Protein AF-A0A0D4CN53-F1 (afdb_monomer_lite)

Radius of gyration: 65.13 Å; chains: 1; bounding box: 121×40×233 Å

Organism: NCBI:txid1130798

Sequence (323 aa):
MKKTIKYLQDGEYHYATVKDVGDLEQLKTKHKEDLVTALNELFTTGGEAKPAGYDDLVKKVNDTQTNLNGINGEVSSVKDKVNGITSNGGGTNLIVQSDLKGGYLDRGNGSANNNGSYDFHLDSYIPTNGSTVFTFSSPDYVFKGSGNHTLAMYDSDKNFLGYQLITSPTQTLSKSNVVYIRFSINFVDEGGTTNKLSDWLSTHRYMLEKGIIAHDWSPSPQDVATDISNVNTKIDQTANGINNTITDINGKVVANDEAIAQAKKDLQDALTQFQTFNDEIEQAKKDAETKLADAKQALKDEFNNNLADAQRLTRSNWKIRLQ

Structure (mmCIF, N/CA/C/O backbone):
data_AF-A0A0D4CN53-F1
#
_entry.id   AF-A0A0D4CN53-F1
#
loop_
_atom_site.group_PDB
_atom_site.id
_atom_site.type_symbol
_atom_site.label_atom_id
_atom_site.label_alt_id
_atom_site.label_comp_id
_atom_site.label_asym_id
_atom_site.label_entity_id
_atom_site.label_seq_id
_atom_site.pdbx_PDB_ins_code
_atom_site.Cartn_x
_atom_site.Cartn_y
_atom_site.Cartn_z
_atom_site.occupancy
_atom_site.B_iso_or_equiv
_atom_site.auth_seq_id
_atom_site.auth_comp_id
_atom_site.auth_asym_id
_atom_site.auth_atom_id
_atom_site.pdbx_PDB_model_num
ATOM 1 N N . MET A 1 1 ? -2.557 21.096 -113.590 1.00 59.41 1 MET A N 1
ATOM 2 C CA . MET A 1 1 ? -3.977 20.709 -113.773 1.00 59.41 1 MET A CA 1
ATOM 3 C C . MET A 1 1 ? -4.505 20.168 -112.455 1.00 59.41 1 MET A C 1
ATOM 5 O O . MET A 1 1 ? -3.822 19.337 -111.869 1.00 59.41 1 MET A O 1
ATOM 9 N N . LYS A 1 2 ? -5.665 20.627 -111.963 1.00 58.84 2 LYS A N 1
ATOM 10 C CA . LYS A 1 2 ? -6.298 20.005 -110.785 1.00 58.84 2 LYS A CA 1
ATOM 11 C C . LYS A 1 2 ? -6.760 18.600 -111.175 1.00 58.84 2 LYS A C 1
ATOM 13 O O . LYS A 1 2 ? -7.541 18.467 -112.115 1.00 58.84 2 LYS A O 1
ATOM 18 N N . LYS A 1 3 ? -6.258 17.570 -110.487 1.00 69.56 3 LYS A N 1
ATOM 19 C CA . LYS A 1 3 ? -6.724 16.195 -110.689 1.00 69.56 3 LYS A CA 1
ATOM 20 C C . LYS A 1 3 ? -8.192 16.131 -110.269 1.00 69.56 3 LYS A C 1
ATOM 22 O O . LYS A 1 3 ? -8.557 16.584 -109.184 1.00 69.56 3 LYS A O 1
ATOM 27 N N . THR A 1 4 ? -9.033 15.633 -111.161 1.00 75.94 4 THR A N 1
ATOM 28 C CA . THR A 1 4 ? -10.454 15.410 -110.902 1.00 75.94 4 THR A CA 1
ATOM 29 C C . THR A 1 4 ? -10.744 13.935 -111.092 1.00 75.94 4 THR A C 1
ATOM 31 O O . THR A 1 4 ? -10.157 13.297 -111.967 1.00 75.94 4 THR A O 1
ATOM 34 N N . ILE A 1 5 ? -11.613 13.383 -110.253 1.00 77.69 5 ILE A N 1
ATOM 35 C CA . ILE A 1 5 ? -12.095 12.013 -110.422 1.00 77.69 5 ILE A CA 1
ATOM 36 C C . ILE A 1 5 ? -13.468 12.110 -111.064 1.00 77.69 5 ILE A C 1
ATOM 38 O O . ILE A 1 5 ? -14.352 12.802 -110.554 1.00 77.69 5 ILE A O 1
ATOM 42 N N . LYS A 1 6 ? -13.614 11.437 -112.204 1.00 83.69 6 LYS A N 1
ATOM 43 C CA . LYS A 1 6 ? -14.892 11.271 -112.883 1.00 83.69 6 LYS A CA 1
ATOM 44 C C . LYS A 1 6 ? -15.658 10.158 -112.182 1.00 83.69 6 LYS A C 1
ATOM 46 O O . LYS A 1 6 ? -15.152 9.043 -112.095 1.00 83.69 6 LYS A O 1
ATOM 51 N N . TYR A 1 7 ? -16.863 10.443 -111.720 1.00 81.19 7 TYR A N 1
ATOM 52 C CA . TYR A 1 7 ? -17.741 9.444 -111.125 1.00 81.19 7 TYR A CA 1
ATOM 53 C C . TYR A 1 7 ? -19.160 9.626 -111.659 1.00 81.19 7 TYR A C 1
ATOM 55 O O . TYR A 1 7 ? -19.531 10.710 -112.103 1.00 81.19 7 TYR A O 1
ATOM 63 N N . LEU A 1 8 ? -19.919 8.536 -111.711 1.00 73.31 8 LEU A N 1
ATOM 64 C CA . LEU A 1 8 ? -21.283 8.532 -112.225 1.00 73.31 8 LEU A CA 1
ATOM 65 C C . LEU A 1 8 ? -22.237 8.680 -111.042 1.00 73.31 8 LEU A C 1
ATOM 67 O O . LEU A 1 8 ? -22.176 7.881 -110.108 1.00 73.31 8 LEU A O 1
ATOM 71 N N . GLN A 1 9 ? -23.099 9.686 -111.087 1.00 80.88 9 GLN A N 1
ATOM 72 C CA . GLN A 1 9 ? -24.150 9.895 -110.102 1.00 80.88 9 GLN A CA 1
ATOM 73 C C . GLN A 1 9 ? -25.434 10.231 -110.858 1.00 80.88 9 GLN A C 1
ATOM 75 O O . GLN A 1 9 ? -25.420 11.050 -111.767 1.00 80.88 9 GLN A O 1
ATOM 80 N N . ASP A 1 10 ? -26.519 9.528 -110.539 1.00 80.75 10 ASP A N 1
ATOM 81 C CA . ASP A 1 10 ? -27.839 9.722 -111.159 1.00 80.75 10 ASP A CA 1
ATOM 82 C C . ASP A 1 10 ? -27.838 9.657 -112.697 1.00 80.75 10 ASP A C 1
ATOM 84 O O . ASP A 1 10 ? -28.580 10.349 -113.386 1.00 80.75 10 ASP A O 1
ATOM 88 N N . GLY A 1 11 ? -26.994 8.780 -113.248 1.00 84.94 11 GLY A N 1
ATOM 89 C CA . GLY A 1 11 ? -26.882 8.561 -114.692 1.00 84.94 11 GLY A CA 1
ATOM 90 C C . GLY A 1 11 ? -26.063 9.620 -115.435 1.00 84.94 11 GLY A C 1
ATOM 91 O O . GLY A 1 11 ? -25.786 9.428 -116.619 1.00 84.94 11 GLY A O 1
ATOM 92 N N . GLU A 1 12 ? -25.598 10.669 -114.754 1.00 81.94 12 GLU A N 1
ATOM 93 C CA . GLU A 1 12 ? -24.719 11.690 -115.317 1.00 81.94 12 GLU A CA 1
ATOM 94 C C . GLU A 1 12 ? -23.322 11.647 -114.691 1.00 81.94 12 GLU A C 1
ATOM 96 O O . GLU A 1 12 ? -23.105 11.267 -113.537 1.00 81.94 12 GLU A O 1
ATOM 101 N N . TYR A 1 13 ? -22.312 11.979 -115.494 1.00 86.56 13 TYR A N 1
ATOM 102 C CA . TYR A 1 13 ? -20.935 11.977 -115.022 1.00 86.56 13 TYR A CA 1
ATOM 103 C C . TYR A 1 13 ? -20.569 13.318 -114.396 1.00 86.56 13 TYR A C 1
ATOM 105 O O . TYR A 1 13 ? -20.555 14.347 -115.070 1.00 86.56 13 TYR A O 1
ATOM 113 N N . HIS A 1 14 ? -20.148 13.267 -113.138 1.00 81.75 14 HIS A N 1
ATOM 114 C CA . HIS A 1 14 ? -19.644 14.405 -112.388 1.00 81.75 14 HIS A CA 1
ATOM 115 C C . HIS A 1 14 ? -18.135 14.300 -112.182 1.00 81.75 14 HIS A C 1
ATOM 117 O O . HIS A 1 14 ? -17.535 13.224 -112.234 1.00 81.75 14 HIS A O 1
ATOM 123 N N . TYR A 1 15 ? -17.511 15.451 -111.949 1.00 81.38 15 TYR A N 1
ATOM 124 C CA . TYR A 1 15 ? -16.076 15.565 -111.736 1.00 81.38 15 TYR A CA 1
ATOM 125 C C . TYR A 1 15 ? -15.829 16.281 -110.411 1.00 81.38 15 TYR A C 1
ATOM 127 O O . TYR A 1 15 ? -15.990 17.498 -110.314 1.00 81.38 15 TYR A O 1
ATOM 135 N N . ALA A 1 16 ? -15.425 15.535 -109.384 1.00 75.00 16 ALA A N 1
ATOM 136 C CA . ALA A 1 16 ? -14.998 16.127 -108.120 1.00 75.00 16 ALA A CA 1
ATOM 137 C C . ALA A 1 16 ? -13.536 16.567 -108.228 1.00 75.00 16 ALA A C 1
ATOM 139 O O . ALA A 1 16 ? -12.696 15.839 -108.764 1.00 75.00 16 ALA A O 1
ATOM 140 N N . THR A 1 17 ? -13.211 17.752 -107.706 1.00 66.56 17 THR A N 1
ATOM 141 C CA . THR A 1 17 ? -11.812 18.168 -107.553 1.00 66.56 17 THR A CA 1
ATOM 142 C C . THR A 1 17 ? -11.205 17.452 -106.358 1.00 66.56 17 THR A C 1
ATOM 144 O O . THR A 1 17 ? -11.699 17.570 -105.240 1.00 66.56 17 THR A O 1
ATOM 147 N N . VAL A 1 18 ? -10.125 16.708 -106.596 1.00 67.44 18 VAL A N 1
ATOM 148 C CA . VAL A 1 18 ? -9.376 16.057 -105.523 1.00 67.44 18 VAL A CA 1
ATOM 149 C C . VAL A 1 18 ? -8.657 17.155 -104.746 1.00 67.44 18 VAL A C 1
ATOM 151 O O . VAL A 1 18 ? -7.812 17.863 -105.304 1.00 67.44 18 VAL A O 1
ATOM 154 N N . LYS A 1 19 ? -9.018 17.339 -103.473 1.00 63.69 19 LYS A N 1
ATOM 155 C CA . LYS A 1 19 ? -8.161 18.067 -102.538 1.00 63.69 19 LYS A CA 1
ATOM 156 C C . LYS A 1 19 ? -7.072 17.104 -102.105 1.00 63.69 19 LYS A C 1
ATOM 158 O O . LYS A 1 19 ? -7.359 16.082 -101.494 1.00 63.69 19 LYS A O 1
ATOM 163 N N . ASP A 1 20 ? -5.849 17.432 -102.487 1.00 68.25 20 ASP A N 1
ATOM 164 C CA . ASP A 1 20 ? -4.665 16.770 -101.971 1.00 68.25 20 ASP A CA 1
ATOM 165 C C . ASP A 1 20 ? -4.617 16.984 -100.451 1.00 68.25 20 ASP A C 1
ATOM 167 O O . ASP A 1 20 ? -4.708 18.125 -99.987 1.00 68.25 20 ASP A O 1
ATOM 171 N N . VAL A 1 21 ? -4.562 15.894 -99.687 1.00 62.31 21 VAL A N 1
ATOM 172 C CA . VAL A 1 21 ? -4.462 15.925 -98.217 1.00 62.31 21 VAL A CA 1
ATOM 173 C C . VAL A 1 21 ? -3.007 15.922 -97.747 1.00 62.31 21 VAL A C 1
ATOM 175 O O . VAL A 1 21 ? -2.744 15.830 -96.551 1.00 62.31 21 VAL A O 1
ATOM 178 N N . GLY A 1 22 ? -2.071 16.077 -98.685 1.00 70.81 22 GLY A N 1
ATOM 179 C CA . GLY A 1 22 ? -0.652 15.924 -98.441 1.00 70.81 22 GLY A CA 1
ATOM 180 C C . GLY A 1 22 ? -0.230 14.463 -98.526 1.00 70.81 22 GLY A C 1
ATOM 181 O O . GLY A 1 22 ? -1.028 13.555 -98.763 1.00 70.81 22 GLY A O 1
ATOM 182 N N . ASP A 1 23 ? 1.065 14.254 -98.348 1.00 77.56 23 ASP A N 1
ATOM 183 C CA . ASP A 1 23 ? 1.674 12.937 -98.407 1.00 77.56 23 ASP A CA 1
ATOM 184 C C . ASP A 1 23 ? 1.423 12.172 -97.099 1.00 77.56 23 ASP A C 1
ATOM 186 O O . ASP A 1 23 ? 1.742 12.653 -96.008 1.00 77.56 23 ASP A O 1
ATOM 190 N N . LEU A 1 24 ? 0.859 10.969 -97.211 1.00 78.19 24 LEU A N 1
ATOM 191 C CA . LEU A 1 24 ? 0.558 10.091 -96.080 1.00 78.19 24 LEU A CA 1
ATOM 192 C C . LEU A 1 24 ? 1.835 9.703 -95.314 1.00 78.19 24 LEU A C 1
ATOM 194 O O . LEU A 1 24 ? 1.827 9.520 -94.091 1.00 78.19 24 LEU A O 1
ATOM 198 N N . GLU A 1 25 ? 2.969 9.694 -96.015 1.00 76.44 25 GLU A N 1
ATOM 199 C CA . GLU A 1 25 ? 4.289 9.473 -95.434 1.00 76.44 25 GLU A CA 1
ATOM 200 C C . GLU A 1 25 ? 4.684 10.558 -94.425 1.00 76.44 25 GLU A C 1
ATOM 202 O O . GLU A 1 25 ? 5.426 10.286 -93.480 1.00 76.44 25 GLU A O 1
ATOM 207 N N . GLN A 1 26 ? 4.116 11.762 -94.524 1.00 75.56 26 GLN A N 1
ATOM 208 C CA . GLN A 1 26 ? 4.422 12.868 -93.611 1.00 75.56 26 GLN A CA 1
ATOM 209 C C . GLN A 1 26 ? 3.641 12.812 -92.290 1.00 75.56 26 GLN A C 1
ATOM 211 O O . GLN A 1 26 ? 3.990 13.518 -91.340 1.00 75.56 26 GLN A O 1
ATOM 216 N N . LEU A 1 27 ? 2.598 11.980 -92.188 1.00 75.44 27 LEU A N 1
ATOM 217 C CA . LEU A 1 27 ? 1.857 11.805 -90.937 1.00 75.44 27 LEU A CA 1
ATOM 218 C C . LEU A 1 27 ? 2.674 10.994 -89.917 1.00 75.44 27 LEU A C 1
ATOM 220 O O . LEU A 1 27 ? 3.358 10.043 -90.265 1.00 75.44 27 LEU A O 1
ATOM 224 N N . LYS A 1 28 ? 2.597 11.310 -88.624 1.00 75.25 28 LYS A N 1
ATOM 225 C CA . LYS A 1 28 ? 3.384 10.619 -87.579 1.00 75.25 28 LYS A CA 1
ATOM 226 C C . LYS A 1 28 ? 2.738 9.297 -87.125 1.00 75.25 28 LYS A C 1
ATOM 228 O O . LYS A 1 28 ? 2.439 9.137 -85.952 1.00 75.25 28 LYS A O 1
ATOM 233 N N . THR A 1 29 ? 2.496 8.373 -88.048 1.00 77.69 29 THR A N 1
ATOM 234 C CA . THR A 1 29 ? 1.771 7.093 -87.873 1.00 77.69 29 THR A CA 1
ATOM 235 C C . THR A 1 29 ? 2.558 5.948 -88.514 1.00 77.69 29 THR A C 1
ATOM 237 O O . THR A 1 29 ? 3.276 6.185 -89.488 1.00 77.69 29 THR A O 1
ATOM 240 N N . LYS A 1 30 ? 2.410 4.727 -87.981 1.00 77.69 30 LYS A N 1
ATOM 241 C CA . LYS A 1 30 ? 2.958 3.483 -88.556 1.00 77.69 30 LYS A CA 1
ATOM 242 C C . LYS A 1 30 ? 2.250 3.076 -89.832 1.00 77.69 30 LYS A C 1
ATOM 244 O O . LYS A 1 30 ? 2.841 2.419 -90.683 1.00 77.69 30 LYS A O 1
ATOM 249 N N . HIS A 1 31 ? 0.977 3.434 -89.924 1.00 81.25 31 HIS A N 1
ATOM 250 C CA . HIS A 1 31 ? 0.093 3.025 -90.993 1.00 81.25 31 HIS A CA 1
ATOM 251 C C . HIS A 1 31 ? 0.144 4.059 -92.112 1.00 81.25 31 HIS A C 1
ATOM 253 O O . HIS A 1 31 ? -0.325 5.188 -91.976 1.00 81.25 31 HIS A O 1
ATOM 259 N N . LYS A 1 32 ? 0.770 3.663 -93.217 1.00 83.38 32 LYS A N 1
ATOM 260 C CA . LYS A 1 32 ? 1.000 4.487 -94.415 1.00 83.38 32 LYS A CA 1
ATOM 261 C C . LYS A 1 32 ? 0.197 4.012 -95.615 1.00 83.38 32 LYS A C 1
ATOM 263 O O . LYS A 1 32 ? 0.265 4.589 -96.691 1.00 83.38 32 LYS A O 1
ATOM 268 N N . GLU A 1 33 ? -0.550 2.937 -95.435 1.00 82.88 33 GLU A N 1
ATOM 269 C CA . GLU A 1 33 ? -1.320 2.274 -96.472 1.00 82.88 33 GLU A CA 1
ATOM 270 C C . GLU A 1 33 ? -2.692 2.921 -96.707 1.00 82.88 33 GLU A C 1
ATOM 272 O O . GLU A 1 33 ? -3.176 2.903 -97.838 1.00 82.88 33 GLU A O 1
ATOM 277 N N . ASP A 1 34 ? -3.313 3.505 -95.672 1.00 85.81 34 ASP A N 1
ATOM 278 C CA . ASP A 1 34 ? -4.621 4.164 -95.762 1.00 85.81 34 ASP A CA 1
ATOM 279 C C . ASP A 1 34 ? -4.805 5.285 -94.719 1.00 85.81 34 ASP A C 1
ATOM 281 O O . ASP A 1 34 ? -4.388 5.174 -93.564 1.00 85.81 34 ASP A O 1
ATOM 285 N N . LEU A 1 35 ? -5.487 6.359 -95.132 1.00 82.44 35 LEU A N 1
ATOM 286 C CA . LEU A 1 35 ? -5.748 7.563 -94.334 1.00 82.44 35 LEU A CA 1
ATOM 287 C C . LEU A 1 35 ? -6.601 7.303 -93.092 1.00 82.44 35 LEU A C 1
ATOM 289 O O . LEU A 1 35 ? -6.383 7.941 -92.063 1.00 82.44 35 LEU A O 1
ATOM 293 N N . VAL A 1 36 ? -7.588 6.410 -93.175 1.00 84.69 36 VAL A N 1
ATOM 294 C CA . VAL A 1 36 ? -8.499 6.137 -92.059 1.00 84.69 36 VAL A CA 1
ATOM 295 C C . VAL A 1 36 ? -7.757 5.369 -90.972 1.00 84.69 36 VAL A C 1
ATOM 297 O O . VAL A 1 36 ? -7.861 5.722 -89.798 1.00 84.69 36 VAL A O 1
ATOM 300 N N . THR A 1 37 ? -6.950 4.378 -91.352 1.00 82.38 37 THR A N 1
ATOM 301 C CA . THR A 1 37 ? -6.099 3.632 -90.411 1.00 82.38 37 THR A CA 1
ATOM 302 C C . THR A 1 37 ? -5.050 4.542 -89.765 1.00 82.38 37 THR A C 1
ATOM 304 O O . THR A 1 37 ? -4.918 4.548 -88.541 1.00 82.38 37 THR A O 1
ATOM 307 N N . ALA A 1 38 ? -4.386 5.380 -90.567 1.00 81.44 38 ALA A N 1
ATOM 308 C CA . ALA A 1 38 ? -3.445 6.406 -90.117 1.00 81.44 38 ALA A CA 1
ATOM 309 C C . ALA A 1 38 ? -4.050 7.365 -89.075 1.00 81.44 38 ALA A C 1
ATOM 311 O O . ALA A 1 38 ? -3.478 7.609 -88.010 1.00 81.44 38 ALA A O 1
ATOM 312 N N . LEU A 1 39 ? -5.232 7.913 -89.375 1.00 79.50 39 LEU A N 1
ATOM 313 C CA . LEU A 1 39 ? -5.947 8.822 -88.481 1.00 79.50 39 LEU A CA 1
ATOM 314 C C . LEU A 1 39 ? -6.398 8.115 -87.205 1.00 79.50 39 LEU A C 1
ATOM 316 O O . LEU A 1 39 ? -6.234 8.669 -86.121 1.00 79.50 39 LEU A O 1
ATOM 320 N N . ASN A 1 40 ? -6.927 6.895 -87.305 1.00 81.94 40 ASN A N 1
ATOM 321 C CA . ASN A 1 40 ? -7.378 6.141 -86.138 1.00 81.94 40 ASN A CA 1
ATOM 322 C C . ASN A 1 40 ? -6.228 5.825 -85.177 1.00 81.94 40 ASN A C 1
ATOM 324 O O . ASN A 1 40 ? -6.416 5.955 -83.967 1.00 81.94 40 ASN A O 1
ATOM 328 N N . GLU A 1 41 ? -5.038 5.478 -85.681 1.00 80.00 41 GLU A N 1
ATOM 329 C CA . GLU A 1 41 ? -3.843 5.323 -84.843 1.00 80.00 41 GLU A CA 1
ATOM 330 C C . GLU A 1 41 ? -3.492 6.646 -84.151 1.00 80.00 41 GLU A C 1
ATOM 332 O O . GLU A 1 41 ? -3.353 6.690 -82.931 1.00 80.00 41 GLU A O 1
ATOM 337 N N . LEU A 1 42 ? -3.436 7.754 -84.894 1.00 79.75 42 LEU A N 1
ATOM 338 C CA . LEU A 1 42 ? -3.149 9.072 -84.319 1.00 79.75 42 LEU A CA 1
ATOM 339 C C . LEU A 1 42 ? -4.157 9.476 -83.231 1.00 79.75 42 LEU A C 1
ATOM 341 O O . LEU A 1 42 ? -3.753 10.024 -82.208 1.00 79.75 42 LEU A O 1
ATOM 345 N N . PHE A 1 43 ? -5.447 9.180 -83.412 1.00 75.81 43 PHE A N 1
ATOM 346 C CA . PHE A 1 43 ? -6.486 9.471 -82.420 1.00 75.81 43 PHE A CA 1
ATOM 347 C C . PHE A 1 43 ? -6.428 8.563 -81.185 1.00 75.81 43 PHE A C 1
ATOM 349 O O . PHE A 1 43 ? -6.781 9.011 -80.096 1.00 75.81 43 PHE A O 1
ATOM 356 N N . THR A 1 44 ? -6.003 7.305 -81.331 1.00 71.06 44 THR A N 1
ATOM 357 C CA . THR A 1 44 ? -5.993 6.330 -80.225 1.00 71.06 44 THR A CA 1
ATOM 358 C C . THR A 1 44 ? -4.680 6.293 -79.452 1.00 71.06 44 THR A C 1
ATOM 360 O O . THR A 1 44 ? -4.701 6.071 -78.243 1.00 71.06 44 THR A O 1
ATOM 363 N N . THR A 1 45 ? -3.544 6.523 -80.111 1.00 67.88 45 THR A N 1
ATOM 364 C CA . THR A 1 45 ? -2.206 6.387 -79.509 1.00 67.88 45 THR A CA 1
ATOM 365 C C . THR A 1 45 ? -1.366 7.662 -79.577 1.00 67.88 45 THR A C 1
ATOM 367 O O . THR A 1 45 ? -0.327 7.733 -78.924 1.00 67.88 45 THR A O 1
ATOM 370 N N . GLY A 1 46 ? -1.798 8.684 -80.327 1.00 65.44 46 GLY A N 1
ATOM 371 C CA . GLY A 1 46 ? -1.029 9.914 -80.541 1.00 65.44 46 GLY A CA 1
ATOM 372 C C . GLY A 1 46 ? 0.069 9.802 -81.608 1.00 65.44 46 GLY A C 1
ATOM 373 O O . GLY A 1 46 ? 0.814 10.765 -81.798 1.00 65.44 46 GLY A O 1
ATOM 374 N N . GLY A 1 47 ? 0.160 8.670 -82.320 1.00 65.94 47 GLY A N 1
ATOM 375 C CA . GLY A 1 47 ? 1.168 8.417 -83.356 1.00 65.94 47 GLY A CA 1
ATOM 376 C C . GLY A 1 47 ? 2.467 7.767 -82.858 1.00 65.94 47 GLY A C 1
ATOM 377 O O . GLY A 1 47 ? 2.622 7.473 -81.677 1.00 65.94 47 GLY A O 1
ATOM 378 N N . GLU A 1 48 ? 3.434 7.549 -83.760 1.00 62.97 48 GLU A N 1
ATOM 379 C CA . GLU A 1 48 ? 4.740 6.933 -83.435 1.00 62.97 48 GLU A CA 1
ATOM 380 C C . GLU A 1 48 ? 5.659 7.831 -82.608 1.00 62.97 48 GLU A C 1
ATOM 382 O O . GLU A 1 48 ? 6.469 7.360 -81.805 1.00 62.97 48 GLU A O 1
ATOM 387 N N . ALA A 1 49 ? 5.580 9.137 -82.843 1.00 62.78 49 ALA A N 1
ATOM 388 C CA . ALA A 1 49 ? 6.506 10.089 -82.263 1.00 62.78 49 ALA A CA 1
ATOM 389 C C . ALA A 1 49 ? 5.925 10.639 -80.962 1.00 62.78 49 ALA A C 1
ATOM 391 O O . ALA A 1 49 ? 5.122 11.575 -80.972 1.00 62.78 49 ALA A O 1
ATOM 392 N N . LYS A 1 50 ? 6.388 10.079 -79.842 1.00 66.31 50 LYS A N 1
ATOM 393 C CA . LYS A 1 50 ? 6.207 10.657 -78.507 1.00 66.31 50 LYS A CA 1
ATOM 394 C C . LYS A 1 50 ? 6.491 12.171 -78.558 1.00 66.31 50 LYS A C 1
ATOM 396 O O . LYS A 1 50 ? 7.515 12.566 -79.129 1.00 66.31 50 LYS A O 1
ATOM 401 N N . PRO A 1 51 ? 5.627 13.033 -77.989 1.00 69.56 51 PRO A N 1
ATOM 402 C CA . PRO A 1 51 ? 5.907 14.461 -77.897 1.00 69.56 51 PRO A CA 1
ATOM 403 C C . PRO A 1 51 ? 7.280 14.704 -77.261 1.00 69.56 51 PRO A C 1
ATOM 405 O O . PRO A 1 51 ? 7.682 13.975 -76.351 1.00 69.56 51 PRO A O 1
ATOM 408 N N . ALA A 1 52 ? 8.004 15.725 -77.726 1.00 73.00 52 ALA A N 1
ATOM 409 C CA . ALA A 1 52 ? 9.295 16.086 -77.144 1.00 73.00 52 ALA A CA 1
ATOM 410 C C . ALA A 1 52 ? 9.148 16.284 -75.620 1.00 73.00 52 ALA A C 1
ATOM 412 O O . ALA A 1 52 ? 8.278 17.029 -75.174 1.00 73.00 52 ALA A O 1
ATOM 413 N N . GLY A 1 53 ? 9.968 15.584 -74.830 1.00 77.81 53 GLY A N 1
ATOM 414 C CA . GLY A 1 53 ? 9.910 15.608 -73.362 1.00 77.81 53 GLY A CA 1
ATOM 415 C C . GLY A 1 53 ? 8.958 14.593 -72.709 1.00 77.81 53 GLY A C 1
ATOM 416 O O . GLY A 1 53 ? 8.904 14.541 -71.483 1.00 77.81 53 GLY A O 1
ATOM 417 N N . TYR A 1 54 ? 8.239 13.758 -73.473 1.00 82.50 54 TYR A N 1
ATOM 418 C CA . TYR A 1 54 ? 7.410 12.681 -72.907 1.00 82.50 54 TYR A CA 1
ATOM 419 C C . TYR A 1 54 ? 8.245 11.681 -72.098 1.00 82.50 54 TYR A C 1
ATOM 421 O O . TYR A 1 54 ? 7.897 11.370 -70.963 1.00 82.50 54 TYR A O 1
ATOM 429 N N . ASP A 1 55 ? 9.372 11.214 -72.644 1.00 82.69 55 ASP A N 1
ATOM 430 C CA . ASP A 1 55 ? 10.242 10.264 -71.939 1.00 82.69 55 ASP A CA 1
ATOM 431 C C . ASP A 1 55 ? 10.879 10.892 -70.690 1.00 82.69 55 ASP A C 1
ATOM 433 O O . ASP A 1 55 ? 10.986 10.231 -69.657 1.00 82.69 55 ASP A O 1
ATOM 437 N N . ASP A 1 56 ? 11.199 12.190 -70.735 1.00 91.88 56 ASP A N 1
ATOM 438 C CA . ASP A 1 56 ? 11.659 12.944 -69.563 1.00 91.88 56 ASP A CA 1
ATOM 439 C C . ASP A 1 56 ? 10.572 13.046 -68.488 1.00 91.88 56 ASP A C 1
ATOM 441 O O . ASP A 1 56 ? 10.865 12.941 -67.296 1.00 91.88 56 ASP A O 1
ATOM 445 N N . LEU A 1 57 ? 9.312 13.243 -68.889 1.00 91.44 57 LEU A N 1
ATOM 446 C CA . LEU A 1 57 ? 8.179 13.278 -67.969 1.00 91.44 57 LEU A CA 1
ATOM 447 C C . LEU A 1 57 ? 7.947 11.905 -67.333 1.00 91.44 57 LEU A C 1
ATOM 449 O O . LEU A 1 57 ? 7.815 11.820 -66.116 1.00 91.44 57 LEU A O 1
ATOM 453 N N . VAL A 1 58 ? 7.953 10.835 -68.132 1.00 91.50 58 VAL A N 1
ATOM 454 C CA . VAL A 1 58 ? 7.824 9.455 -67.642 1.00 91.50 58 VAL A CA 1
ATOM 455 C C . VAL A 1 58 ? 8.954 9.125 -66.671 1.00 91.50 58 VAL A C 1
ATOM 457 O O . VAL A 1 58 ? 8.699 8.582 -65.597 1.00 91.50 58 VAL A O 1
ATOM 460 N N . LYS A 1 59 ? 10.192 9.514 -66.994 1.00 95.00 59 LYS A N 1
ATOM 461 C CA . LYS A 1 59 ? 11.335 9.349 -66.095 1.00 95.00 59 LYS A CA 1
ATOM 462 C C . LYS A 1 59 ? 11.123 10.094 -64.775 1.00 95.00 59 LYS A C 1
ATOM 464 O O . LYS A 1 59 ? 11.223 9.477 -63.722 1.00 95.00 59 LYS A O 1
ATOM 469 N N . LYS A 1 60 ? 10.735 11.375 -64.815 1.00 96.69 60 LYS A N 1
ATOM 470 C CA . LYS A 1 60 ? 10.437 12.168 -63.606 1.00 96.69 60 LYS A CA 1
ATOM 471 C C . LYS A 1 60 ? 9.321 11.557 -62.756 1.00 96.69 60 LYS A C 1
ATOM 473 O O . LYS A 1 60 ? 9.423 11.574 -61.531 1.00 96.69 60 LYS A O 1
ATOM 478 N N . VAL A 1 61 ? 8.265 11.024 -63.375 1.00 96.50 61 VAL A N 1
ATOM 479 C CA . VAL A 1 61 ? 7.167 10.341 -62.668 1.00 96.50 61 VAL A CA 1
ATOM 480 C C . VAL A 1 61 ? 7.672 9.069 -61.986 1.00 96.50 61 VAL A C 1
ATOM 482 O O . VAL A 1 61 ? 7.393 8.867 -60.807 1.00 96.50 61 VAL A O 1
ATOM 485 N N . ASN A 1 62 ? 8.468 8.253 -62.679 1.00 96.44 62 ASN A N 1
ATOM 486 C CA . ASN A 1 62 ? 9.045 7.032 -62.109 1.00 96.44 62 ASN A CA 1
ATOM 487 C C . ASN A 1 62 ? 10.028 7.329 -60.965 1.00 96.44 62 ASN A C 1
ATOM 489 O O . ASN A 1 62 ? 9.982 6.669 -59.923 1.00 96.44 62 ASN A O 1
ATOM 493 N N . ASP A 1 63 ? 10.872 8.350 -61.123 1.00 97.25 63 ASP A N 1
ATOM 494 C CA . ASP A 1 63 ? 11.785 8.821 -60.078 1.00 97.25 63 ASP A CA 1
ATOM 495 C C . ASP A 1 63 ? 10.984 9.307 -58.856 1.00 97.25 63 ASP A C 1
ATOM 497 O O . ASP A 1 63 ? 11.280 8.942 -57.719 1.00 97.25 63 ASP A O 1
ATOM 501 N N . THR A 1 64 ? 9.897 10.056 -59.083 1.00 96.94 64 THR A N 1
ATOM 502 C CA . THR A 1 64 ? 8.988 10.516 -58.019 1.00 96.94 64 THR A CA 1
ATOM 503 C C . THR A 1 64 ? 8.320 9.345 -57.297 1.00 96.94 64 THR A C 1
ATOM 505 O O . THR A 1 64 ? 8.282 9.334 -56.069 1.00 96.94 64 THR A O 1
ATOM 508 N N . GLN A 1 65 ? 7.834 8.337 -58.027 1.00 97.31 65 GLN A N 1
ATOM 509 C CA . GLN A 1 65 ? 7.222 7.141 -57.442 1.00 97.31 65 GLN A CA 1
ATOM 510 C C . GLN A 1 65 ? 8.224 6.354 -56.586 1.00 97.31 65 GLN A C 1
ATOM 512 O O . GLN A 1 65 ? 7.885 5.886 -55.499 1.00 97.31 65 GLN A O 1
ATOM 517 N N . THR A 1 66 ? 9.465 6.232 -57.059 1.00 96.31 66 THR A N 1
ATOM 518 C CA . THR A 1 66 ? 10.549 5.566 -56.327 1.00 96.31 66 THR A CA 1
ATOM 519 C C . THR A 1 66 ? 10.863 6.312 -55.034 1.00 96.31 66 THR A C 1
ATOM 521 O O . THR A 1 66 ? 10.908 5.702 -53.965 1.00 96.31 66 THR A O 1
ATOM 524 N N . ASN A 1 67 ? 10.985 7.638 -55.109 1.00 96.31 67 ASN A N 1
ATOM 525 C CA . ASN A 1 67 ? 11.215 8.484 -53.941 1.00 96.31 67 ASN A CA 1
ATOM 526 C C . ASN A 1 67 ? 10.058 8.393 -52.934 1.00 96.31 67 ASN A C 1
ATOM 528 O O . ASN A 1 67 ? 10.304 8.260 -51.738 1.00 96.31 67 ASN A O 1
ATOM 532 N N . LEU A 1 68 ? 8.802 8.397 -53.397 1.00 96.50 68 LEU A N 1
ATOM 533 C CA . LEU A 1 68 ? 7.619 8.253 -52.541 1.00 96.50 68 LEU A CA 1
ATOM 534 C C . LEU A 1 68 ? 7.622 6.916 -51.786 1.00 96.50 68 LEU A C 1
ATOM 536 O O . LEU A 1 68 ? 7.324 6.868 -50.593 1.00 96.50 68 LEU A O 1
ATOM 540 N N . ASN A 1 69 ? 7.994 5.831 -52.467 1.00 94.69 69 ASN A N 1
ATOM 541 C CA . ASN A 1 69 ? 8.111 4.516 -51.843 1.00 94.69 69 ASN A CA 1
ATOM 542 C C . ASN A 1 69 ? 9.215 4.495 -50.772 1.00 94.69 69 ASN A C 1
ATOM 544 O O . ASN A 1 69 ? 9.005 3.929 -49.700 1.00 94.69 69 ASN A O 1
ATOM 548 N N . GLY A 1 70 ? 10.354 5.150 -51.030 1.00 96.62 70 GLY A N 1
ATOM 549 C CA . GLY A 1 70 ? 11.419 5.335 -50.040 1.00 96.62 70 GLY A CA 1
ATOM 550 C C . GLY A 1 70 ? 10.936 6.091 -48.798 1.00 96.62 70 GLY A C 1
ATOM 551 O O . GLY A 1 70 ? 11.081 5.595 -47.681 1.00 96.62 70 GLY A O 1
ATOM 552 N N . ILE A 1 71 ? 10.261 7.228 -48.999 1.00 96.12 71 ILE A N 1
ATOM 553 C CA . ILE A 1 71 ? 9.678 8.042 -47.919 1.00 96.12 71 ILE A CA 1
ATOM 554 C C . ILE A 1 71 ? 8.682 7.227 -47.084 1.00 96.12 71 ILE A C 1
ATOM 556 O O . ILE A 1 71 ? 8.717 7.284 -45.858 1.00 96.12 71 ILE A O 1
ATOM 560 N N . ASN A 1 72 ? 7.813 6.429 -47.710 1.00 93.38 72 ASN A N 1
ATOM 561 C CA . ASN A 1 72 ? 6.860 5.585 -46.978 1.00 93.38 72 ASN A CA 1
ATOM 562 C C . ASN A 1 72 ? 7.556 4.552 -46.076 1.00 93.38 72 ASN A C 1
ATOM 564 O O . ASN A 1 72 ? 7.080 4.277 -44.969 1.00 93.38 72 ASN A O 1
ATOM 568 N N . GLY A 1 73 ? 8.689 4.004 -46.522 1.00 94.94 73 GLY A N 1
ATOM 569 C CA . GLY A 1 73 ? 9.529 3.129 -45.705 1.00 94.94 73 GLY A CA 1
ATOM 570 C C . GLY A 1 73 ? 10.113 3.858 -44.492 1.00 94.94 73 GLY A C 1
ATOM 571 O O . GLY A 1 73 ? 10.012 3.370 -43.365 1.00 94.94 73 GLY A O 1
ATOM 572 N N . GLU A 1 74 ? 10.654 5.059 -44.701 1.00 96.50 74 GLU A N 1
ATOM 573 C CA . GLU A 1 74 ? 11.193 5.894 -43.622 1.00 96.50 74 GLU A CA 1
ATOM 574 C C . GLU A 1 74 ? 10.116 6.300 -42.606 1.00 96.50 74 GLU A C 1
ATOM 576 O O . GLU A 1 74 ? 10.316 6.135 -41.401 1.00 96.50 74 GLU A O 1
ATOM 581 N N . VAL A 1 75 ? 8.946 6.757 -43.067 1.00 95.56 75 VAL A N 1
ATOM 582 C CA . VAL A 1 75 ? 7.808 7.134 -42.208 1.00 95.56 75 VAL A CA 1
ATOM 583 C C . VAL A 1 75 ? 7.332 5.952 -41.367 1.00 95.56 75 VAL A C 1
ATOM 585 O O . VAL A 1 75 ? 7.053 6.119 -40.180 1.00 95.56 75 VAL A O 1
ATOM 588 N N . SER A 1 76 ? 7.278 4.751 -41.949 1.00 92.12 76 SER A N 1
ATOM 589 C CA . SER A 1 76 ? 6.910 3.535 -41.215 1.00 92.12 76 SER A CA 1
ATOM 590 C C . SER A 1 76 ? 7.922 3.229 -40.106 1.00 92.12 76 SER A C 1
ATOM 592 O O . SER A 1 76 ? 7.532 3.033 -38.958 1.00 92.12 76 SER A O 1
ATOM 594 N N . SER A 1 77 ? 9.225 3.314 -40.403 1.00 91.69 77 SER A N 1
ATOM 595 C CA . SER A 1 77 ? 10.277 3.129 -39.395 1.00 91.69 77 SER A CA 1
ATOM 596 C C . SER A 1 77 ? 10.219 4.176 -38.277 1.00 91.69 77 SER A C 1
ATOM 598 O O . SER A 1 77 ? 10.405 3.851 -37.103 1.00 91.69 77 SER A O 1
ATOM 600 N N . VAL A 1 78 ? 9.947 5.441 -38.615 1.00 91.31 78 VAL A N 1
ATOM 601 C CA . VAL A 1 78 ? 9.772 6.511 -37.624 1.00 91.31 78 VAL A CA 1
ATOM 602 C C . VAL A 1 78 ? 8.550 6.244 -36.751 1.00 91.31 78 VAL A C 1
ATOM 604 O O . VAL A 1 78 ? 8.643 6.390 -35.535 1.00 91.31 78 VAL A O 1
ATOM 607 N N . LYS A 1 79 ? 7.427 5.809 -37.330 1.00 84.75 79 LYS A N 1
ATOM 608 C CA . LYS A 1 79 ? 6.209 5.472 -36.584 1.00 84.75 79 LYS A CA 1
ATOM 609 C C . LYS A 1 79 ? 6.451 4.351 -35.574 1.00 84.75 79 LYS A C 1
ATOM 611 O O . LYS A 1 79 ? 6.012 4.472 -34.434 1.00 84.75 79 LYS A O 1
ATOM 616 N N . ASP A 1 80 ? 7.194 3.316 -35.951 1.00 77.38 80 ASP A N 1
ATOM 617 C CA . ASP A 1 80 ? 7.546 2.222 -35.040 1.00 77.38 80 ASP A CA 1
ATOM 618 C C . ASP A 1 80 ? 8.452 2.698 -33.897 1.00 77.38 80 ASP A C 1
ATOM 620 O O . ASP A 1 80 ? 8.228 2.344 -32.739 1.00 77.38 80 ASP A O 1
ATOM 624 N N . LYS A 1 81 ? 9.425 3.573 -34.189 1.00 77.31 81 LYS A N 1
ATOM 625 C CA . LYS A 1 81 ? 10.257 4.211 -33.156 1.00 77.31 81 LYS A CA 1
ATOM 626 C C . LYS A 1 81 ? 9.424 5.074 -32.212 1.00 77.31 81 LYS A C 1
ATOM 628 O O . LYS A 1 81 ? 9.579 4.954 -31.004 1.00 77.31 81 LYS A O 1
ATOM 633 N N . VAL A 1 82 ? 8.532 5.913 -32.740 1.00 76.88 82 VAL A N 1
ATOM 634 C CA . VAL A 1 82 ? 7.640 6.771 -31.941 1.00 76.88 82 VAL A CA 1
ATOM 635 C C . VAL A 1 82 ? 6.723 5.925 -31.067 1.00 76.88 82 VAL A C 1
ATOM 637 O O . VAL A 1 82 ? 6.628 6.181 -29.872 1.00 76.88 82 VAL A O 1
ATOM 640 N N . ASN A 1 83 ? 6.126 4.867 -31.613 1.00 67.12 83 ASN A N 1
ATOM 641 C CA . ASN A 1 83 ? 5.329 3.936 -30.824 1.00 67.12 83 ASN A CA 1
ATOM 642 C C . ASN A 1 83 ? 6.176 3.285 -29.723 1.00 67.12 83 ASN A C 1
ATOM 644 O O . ASN A 1 83 ? 5.736 3.234 -28.580 1.00 67.12 83 ASN A O 1
ATOM 648 N N . GLY A 1 84 ? 7.408 2.857 -30.009 1.00 61.41 84 GLY A N 1
ATOM 649 C CA . GLY A 1 84 ? 8.333 2.341 -28.992 1.00 61.41 84 GLY A CA 1
ATOM 650 C C . GLY A 1 84 ? 8.707 3.361 -27.904 1.00 61.41 84 GLY A C 1
ATOM 651 O O . GLY A 1 84 ? 9.034 2.972 -26.785 1.00 61.41 84 GLY A O 1
ATOM 652 N N . ILE A 1 85 ? 8.618 4.659 -28.200 1.00 64.00 85 ILE A N 1
ATOM 653 C CA . ILE A 1 85 ? 8.797 5.745 -27.230 1.00 64.00 85 ILE A CA 1
ATOM 654 C C . ILE A 1 85 ? 7.535 5.925 -26.370 1.00 64.00 85 ILE A C 1
ATOM 656 O O . ILE A 1 85 ? 7.650 6.095 -25.161 1.00 64.00 85 ILE A O 1
ATOM 660 N N . THR A 1 86 ? 6.338 5.857 -26.963 1.00 58.38 86 THR A N 1
ATOM 661 C CA . THR A 1 86 ? 5.069 6.200 -26.292 1.00 58.38 86 THR A CA 1
ATOM 662 C C . THR A 1 86 ? 4.337 5.022 -25.646 1.00 58.38 86 THR A C 1
ATOM 664 O O . THR A 1 86 ? 3.476 5.240 -24.803 1.00 58.38 86 THR A O 1
ATOM 667 N N . SER A 1 87 ? 4.622 3.779 -26.047 1.00 56.81 87 SER A N 1
ATOM 668 C CA . SER A 1 87 ? 3.860 2.582 -25.632 1.00 56.81 87 SER A CA 1
ATOM 669 C C . SER A 1 87 ? 4.606 1.643 -24.677 1.00 56.81 87 SER A C 1
ATOM 671 O O . SER A 1 87 ? 4.069 0.611 -24.279 1.00 56.81 87 SER A O 1
ATOM 673 N N . ASN A 1 88 ? 5.824 1.995 -24.260 1.00 52.59 88 ASN A N 1
ATOM 674 C CA . ASN A 1 88 ? 6.718 1.108 -23.514 1.00 52.59 88 ASN A CA 1
ATOM 675 C C . ASN A 1 88 ? 6.409 1.014 -22.005 1.00 52.59 88 ASN A C 1
ATOM 677 O O . ASN A 1 88 ? 7.305 1.176 -21.190 1.00 52.59 88 ASN A O 1
ATOM 681 N N . GLY A 1 89 ? 5.156 0.746 -21.619 1.00 56.41 89 GLY A N 1
ATOM 682 C CA . GLY A 1 89 ? 4.797 0.261 -20.273 1.00 56.41 89 GLY A CA 1
ATOM 683 C C . GLY A 1 89 ? 5.319 1.069 -19.071 1.00 56.41 89 GLY A C 1
ATOM 684 O O . GLY A 1 89 ? 5.450 0.504 -17.984 1.00 56.41 89 GLY A O 1
ATOM 685 N N . GLY A 1 90 ? 5.661 2.344 -19.269 1.00 67.31 90 GLY A N 1
ATOM 686 C CA . GLY A 1 90 ? 6.113 3.253 -18.220 1.00 67.31 90 GLY A CA 1
ATOM 687 C C . GLY A 1 90 ? 4.958 3.685 -17.314 1.00 67.31 90 GLY A C 1
ATOM 688 O O . GLY A 1 90 ? 3.790 3.430 -17.606 1.00 67.31 90 GLY A O 1
ATOM 689 N N . GLY A 1 91 ? 5.282 4.301 -16.185 1.00 82.12 91 GLY A N 1
ATOM 690 C CA . GLY A 1 91 ? 4.349 4.792 -15.169 1.00 82.12 91 GLY A CA 1
ATOM 691 C C . GLY A 1 91 ? 4.257 3.895 -13.936 1.00 82.12 91 GLY A C 1
ATOM 692 O O . GLY A 1 91 ? 3.762 4.325 -12.898 1.00 82.12 91 GLY A O 1
ATOM 693 N N . THR A 1 92 ? 4.736 2.650 -14.022 1.00 91.12 92 THR A N 1
ATOM 694 C CA . THR A 1 92 ? 4.801 1.741 -12.869 1.00 91.12 92 THR A CA 1
ATOM 695 C C . THR A 1 92 ? 6.186 1.785 -12.255 1.00 91.12 92 THR A C 1
ATOM 697 O O . THR A 1 92 ? 7.168 1.435 -12.910 1.00 91.12 92 THR A O 1
ATOM 700 N N . ASN A 1 93 ? 6.252 2.143 -10.977 1.00 95.25 93 ASN A N 1
ATOM 701 C CA . ASN A 1 93 ? 7.485 2.065 -10.220 1.00 95.25 93 ASN A CA 1
ATOM 702 C C . ASN A 1 93 ? 7.854 0.604 -9.931 1.00 95.25 93 ASN A C 1
ATOM 704 O O . ASN A 1 93 ? 7.125 -0.113 -9.247 1.00 95.25 93 ASN A O 1
ATOM 708 N N . LEU A 1 94 ? 8.997 0.168 -10.454 1.00 95.25 94 LEU A N 1
ATOM 709 C CA . LEU A 1 94 ? 9.529 -1.183 -10.264 1.00 95.25 94 LEU A CA 1
ATOM 710 C C . LEU A 1 94 ? 10.370 -1.327 -8.988 1.00 95.25 94 LEU A C 1
ATOM 712 O O . LEU A 1 94 ? 10.856 -2.419 -8.693 1.00 95.25 94 LEU A O 1
ATOM 716 N N . ILE A 1 95 ? 10.571 -0.239 -8.245 1.00 95.62 95 ILE A N 1
ATOM 717 C CA . ILE A 1 95 ? 11.329 -0.224 -6.997 1.00 95.62 95 ILE A CA 1
ATOM 718 C C . ILE A 1 95 ? 10.365 -0.449 -5.840 1.00 95.62 95 ILE A C 1
ATOM 720 O O . ILE A 1 95 ? 9.555 0.419 -5.531 1.00 95.62 95 ILE A O 1
ATOM 724 N N . VAL A 1 96 ? 10.492 -1.601 -5.186 1.00 94.81 96 VAL A N 1
ATOM 725 C CA . VAL A 1 96 ? 9.825 -1.881 -3.910 1.00 94.81 96 VAL A CA 1
ATOM 726 C C . VAL A 1 96 ? 10.663 -1.258 -2.801 1.00 94.81 96 VAL A C 1
ATOM 728 O O . VAL A 1 96 ? 11.819 -1.639 -2.599 1.00 94.81 96 VAL A O 1
ATOM 731 N N . GLN A 1 97 ? 10.120 -0.262 -2.109 1.00 91.31 97 GLN A N 1
ATOM 732 C CA . GLN A 1 97 ? 10.901 0.566 -1.193 1.00 91.31 97 GLN A CA 1
ATOM 733 C C . GLN A 1 97 ? 11.403 -0.235 0.019 1.00 91.31 97 GLN A C 1
ATOM 735 O O . GLN A 1 97 ? 12.540 -0.043 0.457 1.00 91.31 97 GLN A O 1
ATOM 740 N N . SER A 1 98 ? 10.608 -1.192 0.514 1.00 89.75 98 SER A N 1
ATOM 741 C CA . SER A 1 98 ? 10.997 -2.092 1.616 1.00 89.75 98 SER A CA 1
ATOM 742 C C . SER A 1 98 ? 12.168 -3.026 1.280 1.00 89.75 98 SER A C 1
ATOM 744 O O . SER A 1 98 ? 12.852 -3.535 2.182 1.00 89.75 98 SER A O 1
ATOM 746 N N . ASP A 1 99 ? 12.415 -3.243 -0.011 1.00 94.25 99 ASP A N 1
ATOM 747 C CA . ASP A 1 99 ? 13.453 -4.142 -0.516 1.00 94.25 99 ASP A CA 1
ATOM 748 C C . ASP A 1 99 ? 14.786 -3.425 -0.735 1.00 94.25 99 ASP A C 1
ATOM 750 O O . ASP A 1 99 ? 15.784 -4.071 -1.054 1.00 94.25 99 ASP A O 1
ATOM 754 N N . LEU A 1 100 ? 14.838 -2.105 -0.541 1.00 94.94 100 LEU A N 1
ATOM 755 C CA . LEU A 1 100 ? 16.092 -1.365 -0.554 1.00 94.94 100 LEU A CA 1
ATOM 756 C C . LEU A 1 100 ? 16.900 -1.687 0.705 1.00 94.94 100 LEU A C 1
ATOM 758 O O . LEU A 1 100 ? 16.425 -1.527 1.832 1.00 94.94 100 LEU A O 1
ATOM 762 N N . LYS A 1 101 ? 18.141 -2.136 0.516 1.00 94.38 101 LYS A N 1
ATOM 763 C CA . LYS A 1 101 ? 19.083 -2.480 1.588 1.00 94.38 101 LYS A CA 1
ATOM 764 C C . LYS A 1 101 ? 20.372 -1.687 1.433 1.00 94.38 101 LYS A C 1
ATOM 766 O O . LYS A 1 101 ? 20.767 -1.332 0.325 1.00 94.38 101 LYS A O 1
ATOM 771 N N . GLY A 1 102 ? 21.040 -1.419 2.554 1.00 95.38 102 GLY A N 1
ATOM 772 C CA . GLY A 1 102 ? 22.376 -0.828 2.534 1.00 95.38 102 GLY A CA 1
ATOM 773 C C . GLY A 1 102 ? 23.408 -1.781 1.943 1.00 95.38 102 GLY A C 1
ATOM 774 O O . GLY A 1 102 ? 23.285 -2.997 2.084 1.00 95.38 102 GLY A O 1
ATOM 775 N N . GLY A 1 103 ? 24.413 -1.216 1.278 1.00 95.56 103 GLY A N 1
ATOM 776 C CA . GLY A 1 103 ? 25.444 -1.964 0.567 1.00 95.56 103 GLY A CA 1
ATOM 777 C C . GLY A 1 103 ? 25.266 -1.935 -0.952 1.00 95.56 103 GLY A C 1
ATOM 778 O O . GLY A 1 103 ? 24.394 -1.245 -1.476 1.00 95.56 103 GLY A O 1
ATOM 779 N N . TYR A 1 104 ? 26.098 -2.682 -1.670 1.00 96.44 104 TYR A N 1
ATOM 780 C CA . TYR A 1 104 ? 26.251 -2.585 -3.125 1.00 96.44 104 TYR A CA 1
ATOM 781 C C . TYR A 1 104 ? 26.105 -3.945 -3.817 1.00 96.44 104 TYR A C 1
ATOM 783 O O . TYR A 1 104 ? 26.137 -4.994 -3.174 1.00 96.44 104 TYR A O 1
ATOM 791 N N . LEU A 1 105 ? 25.969 -3.932 -5.145 1.00 97.50 105 LEU A N 1
ATOM 792 C CA . LEU A 1 105 ? 26.049 -5.145 -5.963 1.00 97.50 105 LEU A CA 1
ATOM 793 C C . LEU A 1 105 ? 27.486 -5.362 -6.445 1.00 97.50 105 LEU A C 1
ATOM 795 O O . LEU A 1 105 ? 28.078 -4.476 -7.068 1.00 97.50 105 LEU A O 1
ATOM 799 N N . ASP A 1 106 ? 28.043 -6.541 -6.179 1.00 95.81 106 ASP A N 1
ATOM 800 C CA . ASP A 1 106 ? 29.377 -6.928 -6.631 1.00 95.81 106 ASP A CA 1
ATOM 801 C C . ASP A 1 106 ? 29.399 -7.060 -8.163 1.00 95.81 106 ASP A C 1
ATOM 803 O O . ASP A 1 106 ? 28.625 -7.797 -8.776 1.00 95.81 106 ASP A O 1
ATOM 807 N N . ARG A 1 107 ? 30.306 -6.325 -8.808 1.00 96.00 107 ARG A N 1
ATOM 808 C CA . ARG A 1 107 ? 30.411 -6.250 -10.272 1.00 96.00 107 ARG A CA 1
ATOM 809 C C . ARG A 1 107 ? 31.023 -7.496 -10.916 1.00 96.00 107 ARG A C 1
ATOM 811 O O . ARG A 1 107 ? 30.892 -7.674 -12.125 1.00 96.00 107 ARG A O 1
ATOM 818 N N . GLY A 1 108 ? 31.703 -8.337 -10.144 1.00 95.94 108 GLY A N 1
ATOM 819 C CA . GLY A 1 108 ? 32.310 -9.580 -10.609 1.00 95.94 108 GLY A CA 1
ATOM 820 C C . GLY A 1 108 ? 31.328 -10.746 -10.679 1.00 95.94 108 GLY A C 1
ATOM 821 O O . GLY A 1 108 ? 31.501 -11.625 -11.521 1.00 95.94 108 GLY A O 1
ATOM 822 N N . ASN A 1 109 ? 30.301 -10.764 -9.825 1.00 95.69 109 ASN A N 1
ATOM 823 C CA . ASN A 1 109 ? 29.393 -11.913 -9.708 1.00 95.69 109 ASN A CA 1
ATOM 824 C C . ASN A 1 109 ? 27.901 -11.562 -9.535 1.00 95.69 109 ASN A C 1
ATOM 826 O O . ASN A 1 109 ? 27.078 -12.471 -9.468 1.00 95.69 109 ASN A O 1
ATOM 830 N N . GLY A 1 110 ? 27.539 -10.280 -9.448 1.00 95.19 110 GLY A N 1
ATOM 831 C CA . GLY A 1 110 ? 26.161 -9.813 -9.262 1.00 95.19 110 GLY A CA 1
ATOM 832 C C . GLY A 1 110 ? 25.602 -9.993 -7.848 1.00 95.19 110 GLY A C 1
ATOM 833 O O . GLY A 1 110 ? 24.477 -9.587 -7.574 1.00 95.19 110 GLY A O 1
ATOM 834 N N . SER A 1 111 ? 26.343 -10.588 -6.917 1.00 95.69 111 SER A N 1
ATOM 835 C CA . SER A 1 111 ? 25.834 -10.811 -5.562 1.00 95.69 111 SER A CA 1
ATOM 836 C C . SER A 1 111 ? 25.649 -9.498 -4.796 1.00 95.69 111 SER A C 1
ATOM 838 O O . SER A 1 111 ? 26.359 -8.515 -5.010 1.00 95.69 111 SER A O 1
ATOM 840 N N . ALA A 1 112 ? 24.671 -9.481 -3.890 1.00 95.69 112 ALA A N 1
ATOM 841 C CA . ALA A 1 112 ? 24.492 -8.373 -2.965 1.00 95.69 112 ALA A CA 1
ATOM 842 C C . ALA A 1 112 ? 25.513 -8.457 -1.835 1.00 95.69 112 ALA A C 1
ATOM 844 O O . ALA A 1 112 ? 25.633 -9.485 -1.165 1.00 95.69 112 ALA A O 1
ATOM 845 N N . ASN A 1 113 ? 26.215 -7.354 -1.602 1.00 94.19 113 ASN A N 1
ATOM 846 C CA . ASN A 1 113 ? 27.059 -7.170 -0.442 1.00 94.19 113 ASN A CA 1
ATOM 847 C C . ASN A 1 113 ? 26.413 -6.137 0.478 1.00 94.19 113 ASN A C 1
ATOM 849 O O . ASN A 1 113 ? 26.397 -4.948 0.170 1.00 94.19 113 ASN A O 1
ATOM 853 N N . ASN A 1 114 ? 25.923 -6.595 1.628 1.00 90.44 114 ASN A N 1
ATOM 854 C CA . ASN A 1 114 ? 25.233 -5.748 2.605 1.00 90.44 114 ASN A CA 1
ATOM 855 C C . ASN A 1 114 ? 26.189 -4.873 3.437 1.00 90.44 114 ASN A C 1
ATOM 857 O O . ASN A 1 114 ? 25.749 -4.120 4.304 1.00 90.44 114 ASN A O 1
ATOM 861 N N . ASN A 1 115 ? 27.500 -4.964 3.191 1.00 84.25 115 ASN A N 1
ATOM 862 C CA . ASN A 1 115 ? 28.501 -4.134 3.844 1.00 84.25 115 ASN A CA 1
ATOM 863 C C . ASN A 1 115 ? 28.801 -2.912 2.973 1.00 84.25 115 ASN A C 1
ATOM 865 O O . ASN A 1 115 ? 29.508 -3.002 1.970 1.00 84.25 115 ASN A O 1
ATOM 869 N N . GLY A 1 116 ? 28.299 -1.748 3.375 1.00 80.94 116 GLY A N 1
ATOM 870 C CA . GLY A 1 116 ? 28.624 -0.491 2.711 1.00 80.94 116 GLY A CA 1
ATOM 871 C C . GLY A 1 116 ? 27.908 0.701 3.330 1.00 80.94 116 GLY A C 1
ATOM 872 O O . GLY A 1 116 ? 26.757 0.604 3.744 1.00 80.94 116 GLY A O 1
ATOM 873 N N . SER A 1 117 ? 28.604 1.836 3.375 1.00 89.38 117 SER A N 1
ATOM 874 C CA . SER A 1 117 ? 28.102 3.093 3.954 1.00 89.38 117 SER A CA 1
ATOM 875 C C . SER A 1 117 ? 27.749 4.156 2.912 1.00 89.38 117 SER A C 1
ATOM 877 O O . SER A 1 117 ? 27.313 5.247 3.288 1.00 89.38 117 SER A O 1
ATOM 879 N N . TYR A 1 118 ? 27.987 3.858 1.633 1.00 95.50 118 TYR A N 1
ATOM 880 C CA . TYR A 1 118 ? 27.860 4.787 0.505 1.00 95.50 118 TYR A CA 1
ATOM 881 C C . TYR A 1 118 ? 26.768 4.383 -0.483 1.00 95.50 118 TYR A C 1
ATOM 883 O O . TYR A 1 118 ? 26.319 5.215 -1.265 1.00 95.50 118 TYR A O 1
ATOM 891 N N . ASP A 1 119 ? 26.331 3.127 -0.435 1.00 96.06 119 ASP A N 1
ATOM 892 C CA . ASP A 1 119 ? 25.477 2.526 -1.447 1.00 96.06 119 ASP A CA 1
ATOM 893 C C . ASP A 1 119 ? 24.223 1.938 -0.814 1.00 96.06 119 ASP A C 1
ATOM 895 O O . ASP A 1 119 ? 24.211 1.526 0.354 1.00 96.06 119 ASP A O 1
ATOM 899 N N . PHE A 1 120 ? 23.181 1.865 -1.626 1.00 96.56 120 PHE A N 1
ATOM 900 C CA . PHE A 1 120 ? 22.063 0.969 -1.403 1.00 96.56 120 PHE A CA 1
ATOM 901 C C . PHE A 1 120 ? 21.788 0.168 -2.663 1.00 96.56 120 PHE A C 1
ATOM 903 O O . PHE A 1 120 ? 22.135 0.580 -3.771 1.00 96.56 120 PHE A O 1
ATOM 910 N N . HIS A 1 121 ? 21.131 -0.969 -2.501 1.00 96.69 121 HIS A N 1
ATOM 911 C CA . HIS A 1 121 ? 20.737 -1.829 -3.601 1.00 96.69 121 HIS A CA 1
ATOM 912 C C . HIS A 1 121 ? 19.324 -2.351 -3.398 1.00 96.69 121 HIS A C 1
ATOM 914 O O . HIS A 1 121 ? 18.819 -2.408 -2.277 1.00 96.69 121 HIS A O 1
ATOM 920 N N . LEU A 1 122 ? 18.694 -2.750 -4.497 1.00 95.94 122 LEU A N 1
ATOM 921 C CA . LEU A 1 122 ? 17.436 -3.478 -4.441 1.00 95.94 122 LEU A CA 1
ATOM 922 C C . LEU A 1 122 ? 17.713 -4.964 -4.209 1.00 95.94 122 LEU A C 1
ATOM 924 O O . LEU A 1 122 ? 18.464 -5.586 -4.973 1.00 95.94 122 LEU A O 1
ATOM 928 N N . ASP A 1 123 ? 17.120 -5.539 -3.164 1.00 94.50 123 ASP A N 1
ATOM 929 C CA . ASP A 1 123 ? 17.317 -6.956 -2.855 1.00 94.50 123 ASP A CA 1
ATOM 930 C C . ASP A 1 123 ? 16.608 -7.874 -3.866 1.00 94.50 123 ASP A C 1
ATOM 932 O O . ASP A 1 123 ? 17.169 -8.845 -4.378 1.00 94.50 123 ASP A O 1
ATOM 936 N N . SER A 1 124 ? 15.393 -7.484 -4.243 1.00 94.94 124 SER A N 1
ATOM 937 C CA . SER A 1 124 ? 14.558 -8.199 -5.202 1.00 94.94 124 SER A CA 1
ATOM 938 C C . SER A 1 124 ? 15.023 -8.058 -6.653 1.00 94.94 124 SER A C 1
ATOM 940 O O . SER A 1 124 ? 15.546 -7.031 -7.085 1.00 94.94 124 SER A O 1
ATOM 942 N N . TYR A 1 125 ? 14.775 -9.109 -7.435 1.00 96.81 125 TYR A N 1
ATOM 943 C CA . TYR A 1 125 ? 14.998 -9.133 -8.880 1.00 96.81 125 TYR A CA 1
ATOM 944 C C . TYR A 1 125 ? 13.811 -8.502 -9.610 1.00 96.81 125 TYR A C 1
ATOM 946 O O . TYR A 1 125 ? 12.678 -8.958 -9.463 1.00 96.81 125 TYR A O 1
ATOM 954 N N . ILE A 1 126 ? 14.075 -7.508 -10.454 1.00 96.25 126 ILE A N 1
ATOM 955 C CA . ILE A 1 126 ? 13.058 -6.867 -11.289 1.00 96.25 126 ILE A CA 1
ATOM 956 C C . ILE A 1 126 ? 12.953 -7.627 -12.615 1.00 96.25 126 ILE A C 1
ATOM 958 O O . ILE A 1 126 ? 13.942 -7.686 -13.349 1.00 96.25 126 ILE A O 1
ATOM 962 N N . PRO A 1 127 ? 11.784 -8.182 -12.974 1.00 95.56 127 PRO A N 1
ATOM 963 C CA . PRO A 1 127 ? 11.592 -8.823 -14.269 1.00 95.56 127 PRO A CA 1
ATOM 964 C C . PRO A 1 127 ? 11.553 -7.794 -15.406 1.00 95.56 127 PRO A C 1
ATOM 966 O O . PRO A 1 127 ? 10.751 -6.849 -15.408 1.00 95.56 127 PRO A O 1
ATOM 969 N N . THR A 1 128 ? 12.374 -8.008 -16.434 1.00 93.44 128 THR A N 1
ATOM 970 C CA . THR A 1 128 ? 12.398 -7.138 -17.617 1.00 93.44 128 THR A CA 1
ATOM 971 C C . THR A 1 128 ? 11.130 -7.285 -18.452 1.00 93.44 128 THR A C 1
ATOM 973 O O . THR A 1 128 ? 10.643 -6.302 -19.007 1.00 93.44 128 THR A O 1
ATOM 976 N N . ASN A 1 129 ? 10.543 -8.487 -18.504 1.00 90.00 129 ASN A N 1
ATOM 977 C CA . ASN A 1 129 ? 9.447 -8.859 -19.413 1.00 90.00 129 ASN A CA 1
ATOM 978 C C . ASN A 1 129 ? 9.741 -8.462 -20.872 1.00 90.00 129 ASN A C 1
ATOM 980 O O . ASN A 1 129 ? 8.865 -7.966 -21.575 1.00 90.00 129 ASN A O 1
ATOM 984 N N . GLY A 1 130 ? 10.996 -8.625 -21.301 1.00 87.00 130 GLY A N 1
ATOM 985 C CA . GLY A 1 130 ? 11.447 -8.287 -22.653 1.00 87.00 130 GLY A CA 1
ATOM 986 C C . GLY A 1 130 ? 11.820 -6.816 -22.870 1.00 87.00 130 GLY A C 1
ATOM 987 O O . GLY A 1 130 ? 12.354 -6.489 -23.926 1.00 87.00 130 GLY A O 1
ATOM 988 N N . SER A 1 131 ? 11.602 -5.926 -21.895 1.00 88.88 131 SER A N 1
ATOM 989 C CA . SER A 1 131 ? 12.064 -4.537 -21.992 1.00 88.88 131 SER A CA 1
ATOM 990 C C . SER A 1 131 ? 13.588 -4.450 -21.900 1.00 88.88 131 SER A C 1
ATOM 992 O O . SER A 1 131 ? 14.201 -5.002 -20.989 1.00 88.88 131 SER A O 1
ATOM 994 N N . THR A 1 132 ? 14.196 -3.707 -22.823 1.00 91.75 132 THR A N 1
ATOM 995 C CA . THR A 1 132 ? 15.651 -3.488 -22.882 1.00 91.75 132 THR A CA 1
ATOM 996 C C . THR A 1 132 ? 16.061 -2.078 -22.482 1.00 91.75 132 THR A C 1
ATOM 998 O O . THR A 1 132 ? 17.251 -1.787 -22.441 1.00 91.75 132 THR A O 1
ATOM 1001 N N . VAL A 1 133 ? 15.106 -1.195 -22.193 1.00 91.81 133 VAL A N 1
ATOM 1002 C CA . VAL A 1 133 ? 15.372 0.195 -21.821 1.00 91.81 133 VAL A CA 1
ATOM 1003 C C . VAL A 1 133 ? 14.586 0.539 -20.569 1.00 91.81 133 VAL A C 1
ATOM 1005 O O . VAL A 1 133 ? 13.414 0.169 -20.460 1.00 91.81 133 VAL A O 1
ATOM 1008 N N . PHE A 1 134 ? 15.248 1.212 -19.634 1.00 93.31 134 PHE A N 1
ATOM 1009 C CA . PHE A 1 134 ? 14.695 1.611 -18.348 1.00 93.31 134 PHE A CA 1
ATOM 1010 C C . PHE A 1 134 ? 15.079 3.050 -18.019 1.00 93.31 134 PHE A C 1
ATOM 1012 O O . PHE A 1 134 ? 16.166 3.490 -18.391 1.00 93.31 134 PHE A O 1
ATOM 1019 N N . THR A 1 135 ? 14.241 3.751 -17.265 1.00 93.06 135 THR A N 1
ATOM 1020 C CA . THR A 1 135 ? 14.501 5.123 -16.822 1.00 93.06 135 THR A CA 1
ATOM 1021 C C . THR A 1 135 ? 14.416 5.214 -15.304 1.00 93.06 135 THR A C 1
ATOM 1023 O O . THR A 1 135 ? 13.413 4.824 -14.710 1.00 93.06 135 THR A O 1
ATOM 1026 N N . PHE A 1 136 ? 15.482 5.723 -14.687 1.00 94.50 136 PHE A N 1
ATOM 1027 C CA . PHE A 1 136 ? 15.530 6.127 -13.286 1.00 94.50 136 PHE A CA 1
ATOM 1028 C C . PHE A 1 136 ? 15.057 7.570 -13.142 1.00 94.50 136 PHE A C 1
ATOM 1030 O O . PHE A 1 136 ? 15.498 8.453 -13.879 1.00 94.50 136 PHE A O 1
ATOM 1037 N N . SER A 1 137 ? 14.208 7.823 -12.157 1.00 92.69 137 SER A N 1
ATOM 1038 C CA . SER A 1 137 ? 13.746 9.164 -11.818 1.00 92.69 137 SER A CA 1
ATOM 1039 C C . SER A 1 137 ? 13.599 9.331 -10.308 1.00 92.69 137 SER A C 1
ATOM 1041 O O . SER A 1 137 ? 13.465 8.368 -9.546 1.00 92.69 137 SER A O 1
ATOM 1043 N N . SER A 1 138 ? 13.656 10.585 -9.869 1.00 92.44 138 SER A N 1
ATOM 1044 C CA . SER A 1 138 ? 13.307 10.986 -8.514 1.00 92.44 138 SER A CA 1
ATOM 1045 C C . SER A 1 138 ? 12.569 12.320 -8.573 1.00 92.44 138 SER A C 1
ATOM 1047 O O . SER A 1 138 ? 12.996 13.211 -9.309 1.00 92.44 138 SER A O 1
ATOM 1049 N N . PRO A 1 139 ? 11.476 12.481 -7.813 1.00 93.12 139 PRO A N 1
ATOM 1050 C CA . PRO A 1 139 ? 10.811 13.771 -7.682 1.00 93.12 139 PRO A CA 1
ATOM 1051 C C . PRO A 1 139 ? 11.549 14.704 -6.711 1.00 93.12 139 PRO A C 1
ATOM 1053 O O . PRO A 1 139 ? 11.292 15.903 -6.701 1.00 93.12 139 PRO A O 1
ATOM 1056 N N . ASP A 1 140 ? 12.433 14.157 -5.873 1.00 93.75 140 ASP A N 1
ATOM 1057 C CA . ASP A 1 140 ? 13.017 14.876 -4.741 1.00 93.75 140 ASP A CA 1
ATOM 1058 C C . ASP A 1 140 ? 14.372 15.502 -5.103 1.00 93.75 140 ASP A C 1
ATOM 1060 O O . ASP A 1 140 ? 14.834 16.426 -4.435 1.00 93.75 140 ASP A O 1
ATOM 1064 N N . TYR A 1 141 ? 15.002 15.033 -6.186 1.00 89.62 141 TYR A N 1
ATOM 1065 C CA . TYR A 1 141 ? 16.257 15.578 -6.690 1.00 89.62 141 TYR A CA 1
ATOM 1066 C C . TYR A 1 141 ? 16.522 15.181 -8.153 1.00 89.62 141 TYR A C 1
ATOM 1068 O O . TYR A 1 141 ? 15.933 14.244 -8.689 1.00 89.62 141 TYR A O 1
ATOM 1076 N N . VAL A 1 142 ? 17.451 15.885 -8.808 1.00 89.88 142 VAL A N 1
ATOM 1077 C CA . VAL A 1 142 ? 17.886 15.544 -10.170 1.00 89.88 142 VAL A CA 1
ATOM 1078 C C . VAL A 1 142 ? 18.863 14.372 -10.112 1.00 89.88 142 VAL A C 1
ATOM 1080 O O . VAL A 1 142 ? 19.974 14.528 -9.608 1.00 89.88 142 VAL A O 1
ATOM 1083 N N . PHE A 1 143 ? 18.461 13.227 -10.663 1.00 91.00 143 PHE A N 1
ATOM 1084 C CA . PHE A 1 143 ? 19.309 12.040 -10.769 1.00 91.00 143 PHE A CA 1
ATOM 1085 C C . PHE A 1 143 ? 20.533 12.319 -11.652 1.00 91.00 143 PHE A C 1
ATOM 1087 O O . PHE A 1 143 ? 20.388 12.650 -12.833 1.00 91.00 143 PHE A O 1
ATOM 1094 N N . LYS A 1 144 ? 21.737 12.198 -11.086 1.00 90.12 144 LYS A N 1
ATOM 1095 C CA . LYS A 1 144 ? 22.990 12.572 -11.757 1.00 90.12 144 LYS A CA 1
ATOM 1096 C C . LYS A 1 144 ? 23.578 11.412 -12.546 1.00 90.12 144 LYS A C 1
ATOM 1098 O O . LYS A 1 144 ? 24.101 11.622 -13.638 1.00 90.12 144 LYS A O 1
ATOM 1103 N N . GLY A 1 145 ? 23.475 10.199 -12.006 1.00 91.19 145 GLY A N 1
ATOM 1104 C CA . GLY A 1 145 ? 24.235 9.060 -12.494 1.00 91.19 145 GLY A CA 1
ATOM 1105 C C . GLY A 1 145 ? 25.700 9.125 -12.046 1.00 91.19 145 GLY A C 1
ATOM 1106 O O . GLY A 1 145 ? 26.262 10.190 -11.796 1.00 91.19 145 GLY A O 1
ATOM 1107 N N . SER A 1 146 ? 26.342 7.965 -11.942 1.00 94.69 146 SER A N 1
ATOM 1108 C CA . SER A 1 146 ? 27.741 7.844 -11.530 1.00 94.69 146 SER A CA 1
ATOM 1109 C C . SER A 1 146 ? 28.370 6.571 -12.087 1.00 94.69 146 SER A C 1
ATOM 1111 O O . SER A 1 146 ? 27.705 5.563 -12.331 1.00 94.69 146 SER A O 1
ATOM 1113 N N . GLY A 1 147 ? 29.698 6.589 -12.222 1.00 94.94 147 GLY A N 1
ATOM 1114 C CA . GLY A 1 147 ? 30.492 5.387 -12.472 1.00 94.94 147 GLY A CA 1
ATOM 1115 C C . GLY A 1 147 ? 30.509 4.400 -11.297 1.00 94.94 147 GLY A C 1
ATOM 1116 O O . GLY A 1 147 ? 30.987 3.276 -11.465 1.00 94.94 147 GLY A O 1
ATOM 1117 N N . ASN A 1 148 ? 29.976 4.774 -10.129 1.00 95.25 148 ASN A N 1
ATOM 1118 C CA . ASN A 1 148 ? 29.841 3.902 -8.957 1.00 95.25 148 ASN A CA 1
ATOM 1119 C C . ASN A 1 148 ? 28.485 3.183 -8.890 1.00 95.25 148 ASN A C 1
ATOM 1121 O O . ASN A 1 148 ? 28.370 2.146 -8.239 1.00 95.25 148 ASN A O 1
ATOM 1125 N N . HIS A 1 149 ? 27.492 3.629 -9.656 1.00 96.88 149 HIS A N 1
ATOM 1126 C CA . HIS A 1 149 ? 26.201 2.951 -9.730 1.00 96.88 149 HIS A CA 1
ATOM 1127 C C . HIS A 1 149 ? 26.288 1.710 -10.603 1.00 96.88 149 HIS A C 1
ATOM 1129 O O . HIS A 1 149 ? 26.990 1.692 -11.617 1.00 96.88 149 HIS A O 1
ATOM 1135 N N . THR A 1 150 ? 25.541 0.678 -10.238 1.00 97.31 150 THR A N 1
ATOM 1136 C CA . THR A 1 150 ? 25.594 -0.620 -10.907 1.00 97.31 150 THR A CA 1
ATOM 1137 C C . THR A 1 150 ? 24.190 -1.055 -11.288 1.00 97.31 150 THR A C 1
ATOM 1139 O O . THR A 1 150 ? 23.301 -1.087 -10.446 1.00 97.31 150 THR A O 1
ATOM 1142 N N . LEU A 1 151 ? 24.001 -1.442 -12.546 1.00 97.94 151 LEU A N 1
ATOM 1143 C CA . LEU A 1 151 ? 22.848 -2.202 -13.016 1.00 97.94 151 LEU A CA 1
ATOM 1144 C C . LEU A 1 151 ? 23.327 -3.618 -13.340 1.00 97.94 151 LEU A C 1
ATOM 1146 O O . LEU A 1 151 ? 24.034 -3.826 -14.326 1.00 97.94 151 LEU A O 1
ATOM 1150 N N . ALA A 1 152 ? 22.980 -4.575 -12.488 1.00 98.19 152 ALA A N 1
ATOM 1151 C CA . ALA A 1 152 ? 23.288 -5.985 -12.673 1.00 98.19 152 ALA A CA 1
ATOM 1152 C C . ALA A 1 152 ? 22.185 -6.662 -13.494 1.00 98.19 152 ALA A C 1
ATOM 1154 O O . ALA A 1 152 ? 20.999 -6.403 -13.286 1.00 98.19 152 ALA A O 1
ATOM 1155 N N . MET A 1 153 ? 22.582 -7.533 -14.416 1.00 98.31 153 MET A N 1
ATOM 1156 C CA . MET A 1 153 ? 21.698 -8.220 -15.353 1.00 98.31 153 MET A CA 1
ATOM 1157 C C . MET A 1 153 ? 21.806 -9.730 -15.166 1.00 98.31 153 MET A C 1
ATOM 1159 O O . MET A 1 153 ? 22.903 -10.254 -14.966 1.00 98.31 153 MET A O 1
ATOM 1163 N N . TYR A 1 154 ? 20.677 -10.426 -15.274 1.00 98.38 154 TYR A N 1
ATOM 1164 C CA . TYR A 1 154 ? 20.586 -11.861 -15.032 1.00 98.38 154 TYR A CA 1
ATOM 1165 C C . TYR A 1 154 ? 19.698 -12.559 -16.064 1.00 98.38 154 TYR A C 1
ATOM 1167 O O . TYR A 1 154 ? 18.781 -11.949 -16.628 1.00 98.38 154 TYR A O 1
ATOM 1175 N N . ASP A 1 155 ? 19.971 -13.839 -16.304 1.00 97.75 155 ASP A N 1
ATOM 1176 C CA . ASP A 1 155 ? 19.129 -14.709 -17.132 1.00 97.75 155 ASP A CA 1
ATOM 1177 C C . ASP A 1 155 ? 17.882 -15.203 -16.372 1.00 97.75 155 ASP A C 1
ATOM 1179 O O . ASP A 1 155 ? 17.619 -14.783 -15.243 1.00 97.75 155 ASP A O 1
ATOM 1183 N N . SER A 1 156 ? 17.085 -16.081 -16.993 1.00 97.12 156 SER A N 1
ATOM 1184 C CA . SER A 1 156 ? 15.865 -16.648 -16.394 1.00 97.12 156 SER A CA 1
ATOM 1185 C C . SER A 1 156 ? 16.118 -17.449 -15.119 1.00 97.12 156 SER A C 1
ATOM 1187 O O . SER A 1 156 ? 15.248 -17.496 -14.251 1.00 97.12 156 SER A O 1
ATOM 1189 N N . ASP A 1 157 ? 17.306 -18.036 -14.993 1.00 97.38 157 ASP A N 1
ATOM 1190 C CA . ASP A 1 157 ? 17.719 -18.843 -13.847 1.00 97.38 157 ASP A CA 1
ATOM 1191 C C . ASP A 1 157 ? 18.423 -17.989 -12.779 1.00 97.38 157 ASP A C 1
ATOM 1193 O O . ASP A 1 157 ? 18.910 -18.507 -11.774 1.00 97.38 157 ASP A O 1
ATOM 1197 N N . LYS A 1 158 ? 18.431 -16.660 -12.966 1.00 96.44 158 LYS A N 1
ATOM 1198 C CA . LYS A 1 158 ? 19.100 -15.662 -12.122 1.00 96.44 158 LYS A CA 1
ATOM 1199 C C . LYS A 1 158 ? 20.622 -15.818 -12.086 1.00 96.44 158 LYS A C 1
ATOM 1201 O O . LYS A 1 158 ? 21.263 -15.326 -11.157 1.00 96.44 158 LYS A O 1
ATOM 1206 N N . ASN A 1 159 ? 21.224 -16.430 -13.103 1.00 97.31 159 ASN A N 1
ATOM 1207 C CA . ASN A 1 159 ? 22.672 -16.385 -13.260 1.00 97.31 159 ASN A CA 1
ATOM 1208 C C . ASN A 1 159 ? 23.087 -14.998 -13.744 1.00 97.31 159 ASN A C 1
ATOM 1210 O O . ASN A 1 159 ? 22.445 -14.397 -14.609 1.00 97.31 159 ASN A O 1
ATOM 1214 N N . PHE A 1 160 ? 24.181 -14.489 -13.189 1.00 98.06 160 PHE A N 1
ATOM 1215 C CA . PHE A 1 160 ? 24.711 -13.180 -13.538 1.00 98.06 160 PHE A CA 1
ATOM 1216 C C . PHE A 1 160 ? 25.249 -13.162 -14.974 1.00 98.06 160 PHE A C 1
ATOM 1218 O O . PHE A 1 160 ? 26.153 -13.916 -15.329 1.00 98.06 160 PHE A O 1
ATOM 1225 N N . LEU A 1 161 ? 24.711 -12.261 -15.795 1.00 97.94 161 LEU A N 1
ATOM 1226 C CA . LEU A 1 161 ? 25.121 -12.051 -17.188 1.00 97.94 161 LEU A CA 1
ATOM 1227 C C . LEU A 1 161 ? 26.173 -10.945 -17.339 1.00 97.94 161 LEU A C 1
ATOM 1229 O O . LEU A 1 161 ? 26.785 -10.793 -18.403 1.00 97.94 161 LEU A O 1
ATOM 1233 N N . GLY A 1 162 ? 26.356 -10.144 -16.293 1.00 97.94 162 GLY A N 1
ATOM 1234 C CA . GLY A 1 162 ? 27.218 -8.975 -16.280 1.00 97.94 162 GLY A CA 1
ATOM 1235 C C . GLY A 1 162 ? 26.519 -7.757 -15.691 1.00 97.94 162 GLY A C 1
ATOM 1236 O O . GLY A 1 162 ? 25.357 -7.797 -15.280 1.00 97.94 162 GLY A O 1
ATOM 1237 N N . TYR A 1 163 ? 27.244 -6.647 -15.675 1.00 97.81 163 TYR A N 1
ATOM 1238 C CA . TYR A 1 163 ? 26.749 -5.370 -15.189 1.00 97.81 163 TYR A CA 1
ATOM 1239 C C . TYR A 1 163 ? 26.990 -4.266 -16.214 1.00 97.81 163 TYR A C 1
ATOM 1241 O O . TYR A 1 163 ? 27.783 -4.413 -17.146 1.00 97.81 163 TYR A O 1
ATOM 1249 N N . GLN A 1 164 ? 26.335 -3.135 -15.995 1.00 97.38 164 GLN A N 1
ATOM 1250 C CA . GLN A 1 164 ? 26.695 -1.865 -16.609 1.00 97.38 164 GLN A CA 1
ATOM 1251 C C . GLN A 1 164 ? 26.585 -0.732 -15.594 1.00 97.38 164 GLN A C 1
ATOM 1253 O O . GLN A 1 164 ? 25.937 -0.866 -14.556 1.00 97.38 164 GLN A O 1
ATOM 1258 N N . LEU A 1 165 ? 27.228 0.387 -15.906 1.00 97.19 165 LEU A N 1
ATOM 1259 C CA . LEU A 1 165 ? 27.188 1.585 -15.078 1.00 97.19 165 LEU A CA 1
ATOM 1260 C C . LEU A 1 165 ? 25.883 2.350 -15.305 1.00 97.19 165 LEU A C 1
ATOM 1262 O O . LEU A 1 165 ? 25.387 2.396 -16.434 1.00 97.19 165 LEU A O 1
ATOM 1266 N N . ILE A 1 166 ? 25.352 2.973 -14.251 1.00 96.38 166 ILE A N 1
ATOM 1267 C CA . ILE A 1 166 ? 24.205 3.890 -14.347 1.00 96.38 166 ILE A CA 1
ATOM 1268 C C . ILE A 1 166 ? 24.732 5.324 -14.342 1.00 96.38 166 ILE A C 1
ATOM 1270 O O . ILE A 1 166 ? 24.802 5.973 -13.305 1.00 96.38 166 ILE A O 1
ATOM 1274 N N . THR A 1 167 ? 25.144 5.804 -15.514 1.00 95.00 167 THR A N 1
ATOM 1275 C CA . THR A 1 167 ? 25.735 7.142 -15.703 1.00 95.00 167 THR A CA 1
ATOM 1276 C C . THR A 1 167 ? 24.736 8.184 -16.196 1.00 95.00 167 THR A C 1
ATOM 1278 O O . THR A 1 167 ? 25.091 9.346 -16.350 1.00 95.00 167 THR A O 1
ATOM 1281 N N . SER A 1 168 ? 23.503 7.774 -16.479 1.00 92.50 168 SER A N 1
ATOM 1282 C CA . SER A 1 168 ? 22.407 8.641 -16.899 1.00 92.50 168 SER A CA 1
ATOM 1283 C C . SER A 1 168 ? 21.075 8.097 -16.378 1.00 92.50 168 SER A C 1
ATOM 1285 O O . SER A 1 168 ? 21.000 6.914 -16.040 1.00 92.50 168 SER A O 1
ATOM 1287 N N . PRO A 1 169 ? 20.011 8.920 -16.337 1.00 92.00 169 PRO A N 1
ATOM 1288 C CA . PRO A 1 169 ? 18.672 8.457 -15.974 1.00 92.00 169 PRO A CA 1
ATOM 1289 C C . PRO A 1 169 ? 18.188 7.276 -16.828 1.00 92.00 169 PRO A C 1
ATOM 1291 O O . PRO A 1 169 ? 17.705 6.280 -16.300 1.00 92.00 169 PRO A O 1
ATOM 1294 N N . THR A 1 170 ? 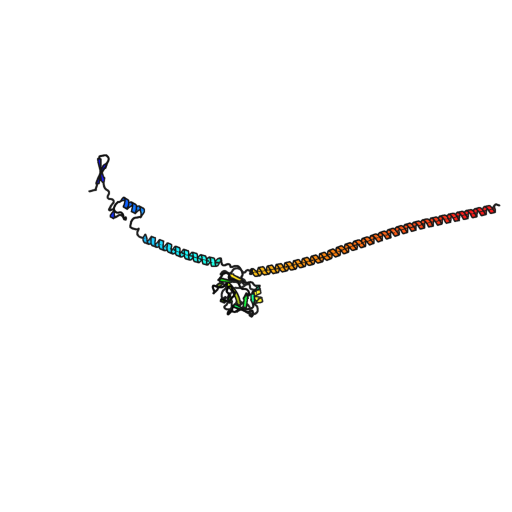18.353 7.356 -18.150 1.00 92.94 170 THR A N 1
ATOM 1295 C CA . THR A 1 170 ? 17.876 6.326 -19.083 1.00 92.94 170 THR A CA 1
ATOM 1296 C C . THR A 1 170 ? 18.987 5.349 -19.443 1.00 92.94 170 THR A C 1
ATOM 1298 O O . THR A 1 170 ? 20.062 5.743 -19.888 1.00 92.94 170 THR A O 1
ATOM 1301 N N . GLN A 1 171 ? 18.699 4.060 -19.294 1.00 93.81 171 GLN A N 1
ATOM 1302 C CA . GLN A 1 171 ? 19.635 2.954 -19.407 1.00 93.81 171 GLN A CA 1
ATOM 1303 C C . GLN A 1 171 ? 19.125 1.935 -20.423 1.00 93.81 171 GLN A C 1
ATOM 1305 O O . GLN A 1 171 ? 18.076 1.327 -20.231 1.00 93.81 171 GLN A O 1
ATOM 1310 N N . THR A 1 172 ? 19.891 1.711 -21.491 1.00 94.56 172 THR A N 1
ATOM 1311 C CA . THR A 1 172 ? 19.679 0.571 -22.397 1.00 94.56 172 THR A CA 1
ATOM 1312 C C . THR A 1 172 ? 20.530 -0.601 -21.926 1.00 94.56 172 THR A C 1
ATOM 1314 O O . THR A 1 172 ? 21.734 -0.436 -21.722 1.00 94.56 172 THR A O 1
ATOM 1317 N N . LEU A 1 173 ? 19.923 -1.772 -21.740 1.00 95.50 173 LEU A N 1
ATOM 1318 C CA . LEU A 1 173 ? 20.615 -2.988 -21.331 1.00 95.50 173 LEU A CA 1
ATOM 1319 C C . LEU A 1 173 ? 21.646 -3.392 -22.390 1.00 95.50 173 LEU A C 1
ATOM 1321 O O . LEU A 1 173 ? 21.342 -3.516 -23.574 1.00 95.50 173 LEU A O 1
ATOM 1325 N N . SER A 1 174 ? 22.876 -3.633 -21.949 1.00 95.19 174 SER A N 1
ATOM 1326 C CA . SER A 1 174 ? 24.014 -3.994 -22.806 1.00 95.19 174 SER A CA 1
ATOM 1327 C C . SER A 1 174 ? 24.031 -5.469 -23.229 1.00 95.19 174 SER A C 1
ATOM 1329 O O . SER A 1 174 ? 24.906 -5.892 -23.988 1.00 95.19 174 SER A O 1
ATOM 1331 N N . LYS A 1 175 ? 23.069 -6.264 -22.751 1.00 94.31 175 LYS A N 1
ATOM 1332 C CA . LYS A 1 175 ? 22.890 -7.685 -23.065 1.00 94.31 175 LYS A CA 1
ATOM 1333 C C . LYS A 1 175 ? 21.454 -7.914 -23.544 1.00 94.31 175 LYS A C 1
ATOM 1335 O O . LYS A 1 175 ? 20.521 -7.327 -23.006 1.00 94.31 175 LYS A O 1
ATOM 1340 N N . SER A 1 176 ? 21.273 -8.772 -24.546 1.00 88.00 176 SER A N 1
ATOM 1341 C CA . SER A 1 176 ? 19.964 -9.025 -25.169 1.00 88.00 176 SER A CA 1
ATOM 1342 C C . SER A 1 176 ? 19.154 -10.141 -24.500 1.00 88.00 176 SER A C 1
ATOM 1344 O O . SER A 1 176 ? 17.939 -10.177 -24.649 1.00 88.00 176 SER A O 1
ATOM 1346 N N . ASN A 1 177 ? 19.797 -11.038 -23.750 1.00 93.06 177 ASN A N 1
ATOM 1347 C CA . ASN A 1 177 ? 19.179 -12.199 -23.097 1.00 93.06 177 ASN A CA 1
ATOM 1348 C C . ASN A 1 177 ? 18.822 -11.955 -21.616 1.00 93.06 177 ASN A C 1
ATOM 1350 O O . ASN A 1 177 ? 18.801 -12.893 -20.821 1.00 93.06 177 ASN A O 1
ATOM 1354 N N . VAL A 1 178 ? 18.577 -10.699 -21.231 1.00 97.31 178 VAL A N 1
ATOM 1355 C CA . VAL A 1 178 ? 18.332 -10.314 -19.834 1.00 97.31 178 VAL A CA 1
ATOM 1356 C C . VAL A 1 178 ? 16.868 -10.502 -19.459 1.00 97.31 178 VAL A C 1
ATOM 1358 O O . VAL A 1 178 ? 15.978 -9.875 -20.037 1.00 97.31 178 VAL A O 1
ATOM 1361 N N . VAL A 1 179 ? 16.628 -11.322 -18.440 1.00 98.00 179 VAL A N 1
ATOM 1362 C CA . VAL A 1 179 ? 15.286 -11.611 -17.914 1.00 98.00 179 VAL A CA 1
ATOM 1363 C C . VAL A 1 179 ? 15.036 -10.871 -16.607 1.00 98.00 179 VAL A C 1
ATOM 1365 O O . VAL A 1 179 ? 13.920 -10.408 -16.371 1.00 98.00 179 VAL A O 1
ATOM 1368 N N . TYR A 1 180 ? 16.076 -10.684 -15.793 1.00 98.31 180 TYR A N 1
ATOM 1369 C CA . TYR A 1 180 ? 15.989 -9.921 -14.554 1.00 98.31 180 TYR A CA 1
ATOM 1370 C C . TYR A 1 180 ? 17.094 -8.879 -14.442 1.00 98.31 180 TYR A C 1
ATOM 1372 O O . TYR A 1 180 ? 18.210 -9.074 -14.924 1.00 98.31 180 TYR A O 1
ATOM 1380 N N . ILE A 1 181 ? 16.793 -7.790 -13.744 1.00 98.00 181 ILE A N 1
ATOM 1381 C CA . ILE A 1 181 ? 17.766 -6.769 -13.360 1.00 98.00 181 ILE A CA 1
ATOM 1382 C C . ILE A 1 181 ? 17.716 -6.508 -11.857 1.00 98.00 181 ILE A C 1
ATOM 1384 O O . ILE A 1 181 ? 16.691 -6.699 -11.204 1.00 98.00 181 ILE A O 1
ATOM 1388 N N . ARG A 1 182 ? 18.835 -6.037 -11.318 1.00 97.69 182 ARG A N 1
ATOM 1389 C CA . ARG A 1 182 ? 18.943 -5.416 -9.992 1.00 97.69 182 ARG A CA 1
ATOM 1390 C C . ARG A 1 182 ? 19.819 -4.185 -10.117 1.00 97.69 182 ARG A C 1
ATOM 1392 O O . ARG A 1 182 ? 20.629 -4.107 -11.039 1.00 97.69 182 ARG A O 1
ATOM 1399 N N . PHE A 1 183 ? 19.705 -3.249 -9.188 1.00 97.50 183 PHE A N 1
ATOM 1400 C CA . PHE A 1 183 ? 20.564 -2.074 -9.188 1.00 97.50 183 PHE A CA 1
ATOM 1401 C C . PHE A 1 183 ? 21.175 -1.811 -7.812 1.00 97.50 183 PHE A C 1
ATOM 1403 O O . PHE A 1 183 ? 20.605 -2.197 -6.790 1.00 97.50 183 PHE A O 1
ATOM 1410 N N . SER A 1 184 ? 22.312 -1.118 -7.808 1.00 96.88 184 SER A N 1
ATOM 1411 C CA . SER A 1 184 ? 22.836 -0.398 -6.653 1.00 96.88 184 SER A CA 1
ATOM 1412 C C . SER A 1 184 ? 23.169 1.040 -7.030 1.00 96.88 184 SER A C 1
ATOM 1414 O O . SER A 1 184 ? 23.758 1.285 -8.084 1.00 96.88 184 SER A O 1
ATOM 1416 N N . ILE A 1 185 ? 22.806 1.978 -6.161 1.00 96.50 185 ILE A N 1
ATOM 1417 C CA . ILE A 1 185 ? 23.096 3.404 -6.303 1.00 96.50 185 ILE A CA 1
ATOM 1418 C C . ILE A 1 185 ? 24.018 3.819 -5.166 1.00 96.50 185 ILE A C 1
ATOM 1420 O O . ILE A 1 185 ? 23.712 3.593 -3.993 1.00 96.50 185 ILE A O 1
ATOM 1424 N N . ASN A 1 186 ? 25.111 4.483 -5.520 1.00 96.44 186 ASN A N 1
ATOM 1425 C CA . ASN A 1 186 ? 25.933 5.208 -4.574 1.00 96.44 186 ASN A CA 1
ATOM 1426 C C . ASN A 1 186 ? 25.229 6.522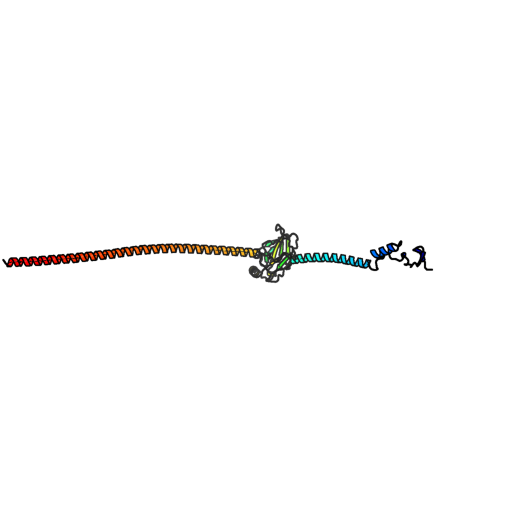 -4.214 1.00 96.44 186 ASN A C 1
ATOM 1428 O O . ASN A 1 186 ? 25.282 7.508 -4.947 1.00 96.44 186 ASN A O 1
ATOM 1432 N N . PHE A 1 187 ? 24.507 6.544 -3.100 1.00 95.25 187 PHE A N 1
ATOM 1433 C CA . PHE A 1 187 ? 23.685 7.702 -2.760 1.00 95.25 187 PHE A CA 1
ATOM 1434 C C . PHE A 1 187 ? 24.515 8.932 -2.369 1.00 95.25 187 PHE A C 1
ATOM 1436 O O . PHE A 1 187 ? 24.010 10.049 -2.427 1.00 95.25 187 PHE A O 1
ATOM 1443 N N . VAL A 1 188 ? 25.788 8.752 -2.003 1.00 95.62 188 VAL A N 1
ATOM 1444 C CA . VAL A 1 188 ? 26.704 9.866 -1.711 1.00 95.62 188 VAL A CA 1
ATOM 1445 C C . VAL A 1 188 ? 27.036 10.641 -2.985 1.00 95.62 188 VAL A C 1
ATOM 1447 O O . VAL A 1 188 ? 26.970 11.870 -2.973 1.00 95.62 188 VAL A O 1
ATOM 1450 N N . ASP A 1 189 ? 27.271 9.952 -4.105 1.00 95.06 189 ASP A N 1
ATOM 1451 C CA . ASP A 1 189 ? 27.446 10.600 -5.415 1.00 95.06 189 ASP A CA 1
ATOM 1452 C C . ASP A 1 189 ? 26.185 11.368 -5.854 1.00 95.06 189 ASP A C 1
ATOM 1454 O O . ASP A 1 189 ? 26.259 12.413 -6.507 1.00 95.06 189 ASP A O 1
ATOM 1458 N N . GLU A 1 190 ? 25.010 10.900 -5.429 1.00 93.81 190 GLU A N 1
ATOM 1459 C CA . GLU A 1 190 ? 23.741 11.586 -5.674 1.00 93.81 190 GLU A CA 1
ATOM 1460 C C . GLU A 1 190 ? 23.516 12.799 -4.750 1.00 93.81 190 GLU A C 1
ATOM 1462 O O . GLU A 1 190 ? 22.690 13.661 -5.053 1.00 93.81 190 GLU A O 1
ATOM 1467 N N . GLY A 1 191 ? 24.353 12.997 -3.727 1.00 93.31 191 GLY A N 1
ATOM 1468 C CA . GLY A 1 191 ? 24.319 14.149 -2.813 1.00 93.31 191 GLY A CA 1
ATOM 1469 C C . GLY A 1 191 ? 24.064 13.788 -1.351 1.00 93.31 191 GLY A C 1
ATOM 1470 O O . GLY A 1 191 ? 23.917 14.677 -0.514 1.00 93.31 191 GLY A O 1
ATOM 1471 N N . GLY A 1 192 ? 24.000 12.498 -1.035 1.00 94.25 192 GLY A N 1
ATOM 1472 C CA . GLY A 1 192 ? 23.863 12.003 0.322 1.00 94.25 192 GLY A CA 1
ATOM 1473 C C . GLY A 1 192 ? 25.131 12.144 1.158 1.00 94.25 192 GLY A C 1
ATOM 1474 O O . GLY A 1 192 ? 26.189 12.568 0.702 1.00 94.25 192 GLY A O 1
ATOM 1475 N N . THR A 1 193 ? 25.023 11.757 2.427 1.00 95.56 193 THR A N 1
ATOM 1476 C CA . THR A 1 193 ? 26.144 11.739 3.376 1.00 95.56 193 THR A CA 1
ATOM 1477 C C . THR A 1 193 ? 26.449 10.304 3.793 1.00 95.56 193 THR A C 1
ATOM 1479 O O . THR A 1 193 ? 25.542 9.537 4.117 1.00 95.56 193 THR A O 1
ATOM 1482 N N . THR A 1 194 ? 27.727 9.928 3.822 1.00 94.38 194 THR A N 1
ATOM 1483 C CA . THR A 1 194 ? 28.173 8.592 4.247 1.00 94.38 194 THR A CA 1
ATOM 1484 C C . THR A 1 194 ? 27.591 8.207 5.612 1.00 94.38 194 THR A C 1
ATOM 1486 O O . THR A 1 194 ? 27.521 9.034 6.519 1.00 94.38 194 THR A O 1
ATOM 1489 N N . ASN A 1 195 ? 27.188 6.941 5.773 1.00 93.06 195 ASN A N 1
ATOM 1490 C CA . ASN A 1 195 ? 26.500 6.406 6.965 1.00 93.06 195 ASN A CA 1
ATOM 1491 C C . ASN A 1 195 ? 25.110 7.008 7.249 1.00 93.06 195 ASN A C 1
ATOM 1493 O O . ASN A 1 195 ? 24.522 6.706 8.287 1.00 93.06 195 ASN A O 1
ATOM 1497 N N . LYS A 1 196 ? 24.554 7.828 6.350 1.00 95.25 196 LYS A N 1
ATOM 1498 C CA . LYS A 1 196 ? 23.216 8.424 6.491 1.00 95.25 196 LYS A CA 1
ATOM 1499 C C . LYS A 1 196 ? 22.207 7.872 5.490 1.00 95.25 196 LYS A C 1
ATOM 1501 O O . LYS A 1 196 ? 21.315 8.588 5.048 1.00 95.25 196 LYS A O 1
ATOM 1506 N N . LEU A 1 197 ? 22.322 6.584 5.159 1.00 94.12 197 LEU A N 1
ATOM 1507 C CA . LEU A 1 197 ? 21.416 5.943 4.207 1.00 94.12 197 LEU A CA 1
ATOM 1508 C C . LEU A 1 197 ? 19.952 5.994 4.668 1.00 94.12 197 LEU A C 1
ATOM 1510 O O . LEU A 1 197 ? 19.076 6.281 3.863 1.00 94.12 197 LEU A O 1
ATOM 1514 N N . SER A 1 198 ? 19.677 5.737 5.951 1.00 93.44 198 SER A N 1
ATOM 1515 C CA . SER A 1 198 ? 18.303 5.794 6.471 1.00 93.44 198 SER A CA 1
ATOM 1516 C C . SER A 1 198 ? 17.704 7.195 6.328 1.00 93.44 198 SER A C 1
ATOM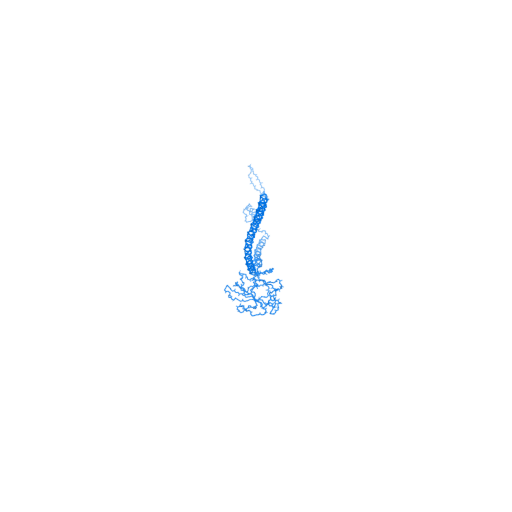 1518 O O . SER A 1 198 ? 16.575 7.331 5.867 1.00 93.44 198 SER A O 1
ATOM 1520 N N . ASP A 1 199 ? 18.471 8.234 6.677 1.00 94.75 199 ASP A N 1
ATOM 1521 C CA . ASP A 1 199 ? 18.046 9.632 6.535 1.00 94.75 199 ASP A CA 1
ATOM 1522 C C . ASP A 1 199 ? 17.780 9.952 5.051 1.00 94.75 199 ASP A C 1
ATOM 1524 O O . ASP A 1 199 ? 16.753 10.538 4.703 1.00 94.75 199 ASP A O 1
ATOM 1528 N N . TRP A 1 200 ? 18.659 9.485 4.159 1.00 94.62 200 TRP A N 1
ATOM 1529 C CA . TRP A 1 200 ? 18.519 9.636 2.714 1.00 94.62 200 TRP A CA 1
ATOM 1530 C C . TRP A 1 200 ? 17.251 8.967 2.168 1.00 94.62 200 TRP A C 1
ATOM 1532 O O . TRP A 1 200 ? 16.420 9.645 1.569 1.00 94.62 200 TRP A O 1
ATOM 1542 N N . LEU A 1 201 ? 17.045 7.671 2.425 1.00 93.19 201 LEU A N 1
ATOM 1543 C CA . LEU A 1 201 ? 15.872 6.931 1.939 1.00 93.19 201 LEU A CA 1
ATOM 1544 C C . LEU A 1 201 ? 14.556 7.396 2.580 1.00 93.19 201 LEU A C 1
ATOM 1546 O O . LEU A 1 201 ? 13.497 7.201 1.993 1.00 93.19 201 LEU A O 1
ATOM 1550 N N . SER A 1 202 ? 14.603 8.044 3.750 1.00 93.19 202 SER A N 1
ATOM 1551 C CA . SER A 1 202 ? 13.415 8.654 4.367 1.00 93.19 202 SER A CA 1
ATOM 1552 C C . SER A 1 202 ? 12.961 9.952 3.691 1.00 93.19 202 SER A C 1
ATOM 1554 O O . SER A 1 202 ? 11.821 10.374 3.871 1.00 93.19 202 SER A O 1
ATOM 1556 N N . THR A 1 203 ? 13.848 10.592 2.924 1.00 91.81 203 THR A N 1
ATOM 1557 C CA . THR A 1 203 ? 13.615 11.905 2.300 1.00 91.81 203 THR A CA 1
ATOM 1558 C C . THR A 1 203 ? 13.689 11.878 0.776 1.00 91.81 203 THR A C 1
ATOM 1560 O O . THR A 1 203 ? 13.312 12.860 0.146 1.00 91.81 203 THR A O 1
ATOM 1563 N N . HIS A 1 204 ? 14.145 10.771 0.183 1.00 92.94 204 HIS A N 1
ATOM 1564 C CA . HIS A 1 204 ? 14.323 10.627 -1.258 1.00 92.94 204 HIS A CA 1
ATOM 1565 C C . HIS A 1 204 ? 13.617 9.383 -1.777 1.00 92.94 204 HIS A C 1
ATOM 1567 O O . HIS A 1 204 ? 13.868 8.254 -1.348 1.00 92.94 204 HIS A O 1
ATOM 1573 N N . ARG A 1 205 ? 12.765 9.602 -2.768 1.00 93.44 205 ARG A N 1
ATOM 1574 C CA . ARG A 1 205 ? 12.013 8.574 -3.461 1.00 93.44 205 ARG A CA 1
ATOM 1575 C C . ARG A 1 205 ? 12.656 8.277 -4.800 1.00 93.44 205 ARG A C 1
ATOM 1577 O O . ARG A 1 205 ? 13.077 9.177 -5.524 1.00 93.44 205 ARG A O 1
ATOM 1584 N N . TYR A 1 206 ? 12.686 6.998 -5.130 1.00 93.56 206 TYR A N 1
ATOM 1585 C CA . TYR A 1 206 ? 13.237 6.497 -6.376 1.00 93.56 206 TYR A CA 1
ATOM 1586 C C . TYR A 1 206 ? 12.132 5.834 -7.170 1.00 93.56 206 TYR A C 1
ATOM 1588 O O . TYR A 1 206 ? 11.242 5.189 -6.604 1.00 93.56 206 TYR A O 1
ATOM 1596 N N . MET A 1 207 ? 12.218 5.980 -8.483 1.00 94.50 207 MET A N 1
ATOM 1597 C CA . MET A 1 207 ? 11.393 5.248 -9.417 1.00 94.50 207 MET A CA 1
ATOM 1598 C C . MET A 1 207 ? 12.267 4.687 -10.529 1.00 94.50 207 MET A C 1
ATOM 1600 O O . MET A 1 207 ? 13.165 5.359 -11.034 1.00 94.50 207 MET A O 1
ATOM 1604 N N . LEU A 1 208 ? 12.023 3.423 -10.864 1.00 94.94 208 LEU A N 1
ATOM 1605 C CA . LEU A 1 208 ? 12.571 2.782 -12.051 1.00 94.94 208 LEU A CA 1
ATOM 1606 C C . LEU A 1 208 ? 11.405 2.331 -12.908 1.00 94.94 208 LEU A C 1
ATOM 1608 O O . LEU A 1 208 ? 10.520 1.626 -12.427 1.00 94.94 208 LEU A O 1
ATOM 1612 N N . GLU A 1 209 ? 11.436 2.709 -14.174 1.00 93.44 209 GLU A N 1
ATOM 1613 C CA . GLU A 1 209 ? 10.360 2.455 -15.123 1.00 93.44 209 GLU A CA 1
ATOM 1614 C C . GLU A 1 209 ? 10.909 1.795 -16.377 1.00 93.44 209 GLU A C 1
ATOM 1616 O O . GLU A 1 209 ? 12.095 1.912 -16.688 1.00 93.44 209 GLU A O 1
ATOM 1621 N N . LYS A 1 210 ? 10.042 1.113 -17.122 1.00 91.00 210 LYS A N 1
ATOM 1622 C CA . LYS A 1 210 ? 10.364 0.636 -18.471 1.00 91.00 210 LYS A CA 1
ATOM 1623 C C . LYS A 1 210 ? 10.216 1.782 -19.468 1.00 91.00 210 LYS A C 1
ATOM 1625 O O . LYS A 1 210 ? 9.344 2.633 -19.323 1.00 91.00 210 LYS A O 1
ATOM 1630 N N . GLY A 1 211 ? 11.056 1.770 -20.499 1.00 88.50 211 GLY A N 1
ATOM 1631 C CA . GLY A 1 211 ? 11.059 2.778 -21.555 1.00 88.50 211 GLY A CA 1
ATOM 1632 C C . GLY A 1 211 ? 12.057 3.907 -21.316 1.00 88.50 211 GLY A C 1
ATOM 1633 O O . GLY A 1 211 ? 13.015 3.749 -20.567 1.00 88.50 211 GLY A O 1
ATOM 1634 N N . ILE A 1 212 ? 11.853 5.015 -22.038 1.00 86.06 212 ILE A N 1
ATOM 1635 C CA . ILE A 1 212 ? 12.747 6.188 -22.037 1.00 86.06 212 ILE A CA 1
ATOM 1636 C C . ILE A 1 212 ? 12.137 7.432 -21.382 1.00 86.06 212 ILE A C 1
ATOM 1638 O O . ILE A 1 212 ? 12.821 8.447 -21.255 1.00 86.06 212 ILE A O 1
ATOM 1642 N N . ILE A 1 213 ? 10.842 7.383 -21.057 1.00 84.75 213 ILE A N 1
ATOM 1643 C CA . ILE A 1 213 ? 10.070 8.511 -20.533 1.00 84.75 213 ILE A CA 1
ATOM 1644 C C . ILE A 1 213 ? 9.913 8.310 -19.029 1.00 84.75 213 ILE A C 1
ATOM 1646 O O . ILE A 1 213 ? 9.316 7.322 -18.607 1.00 84.75 213 ILE A O 1
ATOM 1650 N N . ALA A 1 214 ? 10.435 9.255 -18.249 1.00 88.56 214 ALA A N 1
ATOM 1651 C CA . ALA A 1 214 ? 10.145 9.345 -16.825 1.00 88.56 214 ALA A CA 1
ATOM 1652 C C . ALA A 1 214 ? 8.724 9.885 -16.615 1.00 88.56 214 ALA A C 1
ATOM 1654 O O . ALA A 1 214 ? 8.340 10.867 -17.256 1.00 88.56 214 ALA A O 1
ATOM 1655 N N . HIS A 1 215 ? 7.977 9.275 -15.702 1.00 90.19 215 HIS A N 1
ATOM 1656 C CA . HIS A 1 215 ? 6.687 9.767 -15.229 1.00 90.19 215 HIS A CA 1
ATOM 1657 C C . HIS A 1 215 ? 6.822 10.379 -13.834 1.00 90.19 215 HIS A C 1
ATOM 1659 O O . HIS A 1 215 ? 7.840 10.223 -13.151 1.00 90.19 215 HIS A O 1
ATOM 1665 N N . ASP A 1 216 ? 5.771 11.081 -13.410 1.00 92.25 216 ASP A N 1
ATOM 1666 C CA . ASP A 1 216 ? 5.654 11.527 -12.029 1.00 92.25 216 ASP A CA 1
ATOM 1667 C C . ASP A 1 216 ? 5.709 10.325 -11.085 1.00 92.25 216 ASP A C 1
ATOM 1669 O O . ASP A 1 216 ? 5.147 9.257 -11.351 1.00 92.25 216 ASP A O 1
ATOM 1673 N N . TRP A 1 217 ? 6.389 10.520 -9.959 1.00 94.44 217 TRP A N 1
ATOM 1674 C CA . TRP A 1 217 ? 6.621 9.447 -9.011 1.00 94.44 217 TRP A CA 1
ATOM 1675 C C . TRP A 1 217 ? 5.312 8.855 -8.481 1.00 94.44 217 TRP A C 1
ATOM 1677 O O . TRP A 1 217 ? 4.437 9.571 -7.988 1.00 94.44 217 TRP A O 1
ATOM 1687 N N . SER A 1 218 ? 5.242 7.527 -8.491 1.00 93.25 218 SER A N 1
ATOM 1688 C CA . SER A 1 218 ? 4.242 6.739 -7.775 1.00 93.25 218 SER A CA 1
ATOM 1689 C C . SER A 1 218 ? 4.928 5.638 -6.949 1.00 93.25 218 SER A C 1
ATOM 1691 O O . SER A 1 218 ? 6.038 5.210 -7.290 1.00 93.25 218 SER A O 1
ATOM 1693 N N . PRO A 1 219 ? 4.328 5.183 -5.835 1.00 93.81 219 PRO A N 1
ATOM 1694 C CA . PRO A 1 219 ? 4.841 4.027 -5.103 1.00 93.81 219 PRO A CA 1
ATOM 1695 C C . PRO A 1 219 ? 4.734 2.756 -5.954 1.00 93.81 219 PRO A C 1
ATOM 1697 O O . PRO A 1 219 ? 3.895 2.667 -6.856 1.00 93.81 219 PRO A O 1
ATOM 1700 N N . SER A 1 220 ? 5.554 1.748 -5.654 1.00 94.19 220 SER A N 1
ATOM 1701 C CA . SER A 1 220 ? 5.390 0.445 -6.295 1.00 94.19 220 SER A CA 1
ATOM 1702 C C . SER A 1 220 ? 4.028 -0.167 -5.928 1.00 94.19 220 SER A C 1
ATOM 1704 O O . SER A 1 220 ? 3.597 -0.069 -4.773 1.00 94.19 220 SER A O 1
ATOM 1706 N N . PRO A 1 221 ? 3.350 -0.865 -6.861 1.00 92.50 221 PRO A N 1
ATOM 1707 C CA . PRO A 1 221 ? 2.151 -1.635 -6.543 1.00 92.50 221 PRO A CA 1
ATOM 1708 C C . PRO A 1 221 ? 2.344 -2.629 -5.386 1.00 92.50 221 PRO A C 1
ATOM 1710 O O . PRO A 1 221 ? 1.393 -2.906 -4.657 1.00 92.50 221 PRO A O 1
ATOM 1713 N N . GLN A 1 222 ? 3.560 -3.161 -5.196 1.00 92.31 222 GLN A N 1
ATOM 1714 C CA . GLN A 1 222 ? 3.876 -4.063 -4.083 1.00 92.31 222 GLN A CA 1
ATOM 1715 C C . GLN A 1 222 ? 3.905 -3.339 -2.728 1.00 92.31 222 GLN A C 1
ATOM 1717 O O . GLN A 1 222 ? 3.415 -3.892 -1.740 1.00 92.31 222 GLN A O 1
ATOM 1722 N N . ASP A 1 223 ? 4.424 -2.107 -2.679 1.00 92.88 223 ASP A N 1
ATOM 1723 C CA . ASP A 1 223 ? 4.414 -1.289 -1.458 1.00 92.88 223 ASP A CA 1
ATOM 1724 C C . ASP A 1 223 ? 2.964 -0.968 -1.058 1.00 92.88 223 ASP A C 1
ATOM 1726 O O . ASP A 1 223 ? 2.557 -1.218 0.076 1.00 92.88 223 ASP A O 1
ATOM 1730 N N . VAL A 1 224 ? 2.136 -0.544 -2.023 1.00 93.00 224 VAL A N 1
ATOM 1731 C CA . VAL A 1 224 ? 0.703 -0.267 -1.801 1.00 93.00 224 VAL A CA 1
ATOM 1732 C C . VAL A 1 224 ? -0.041 -1.509 -1.297 1.00 93.00 224 VAL A C 1
ATOM 1734 O O . VAL A 1 224 ? -0.842 -1.420 -0.366 1.00 93.00 224 VAL A O 1
ATOM 1737 N N . ALA A 1 225 ? 0.222 -2.685 -1.877 1.00 93.44 225 ALA A N 1
ATOM 1738 C CA . ALA A 1 225 ? -0.390 -3.937 -1.432 1.00 93.44 225 ALA A CA 1
ATOM 1739 C C . ALA A 1 225 ? 0.006 -4.301 0.011 1.00 93.44 225 ALA A C 1
ATOM 1741 O O . ALA A 1 225 ? -0.837 -4.750 0.794 1.00 93.44 225 ALA A O 1
ATOM 1742 N N . THR A 1 226 ? 1.270 -4.074 0.377 1.00 93.50 226 THR A N 1
ATOM 1743 C CA . THR A 1 226 ? 1.781 -4.306 1.735 1.00 93.50 226 THR A CA 1
ATOM 1744 C C . THR A 1 226 ? 1.126 -3.361 2.741 1.00 93.50 226 THR A C 1
ATOM 1746 O O . THR A 1 226 ? 0.651 -3.810 3.787 1.00 93.50 226 THR A O 1
ATOM 1749 N N . ASP A 1 227 ? 1.014 -2.074 2.408 1.00 93.62 227 ASP A N 1
ATOM 1750 C CA . ASP A 1 227 ? 0.336 -1.082 3.245 1.00 93.62 227 ASP A CA 1
ATOM 1751 C C . ASP A 1 227 ? -1.139 -1.433 3.476 1.00 93.62 227 ASP A C 1
ATOM 1753 O O . ASP A 1 227 ? -1.609 -1.398 4.616 1.00 93.62 227 ASP A O 1
ATOM 1757 N N . ILE A 1 228 ? -1.858 -1.863 2.432 1.00 95.69 228 ILE A N 1
ATOM 1758 C CA . ILE A 1 228 ? -3.246 -2.343 2.548 1.00 95.69 228 ILE A CA 1
ATOM 1759 C C . ILE A 1 228 ? -3.330 -3.547 3.497 1.00 95.69 228 ILE A C 1
ATOM 1761 O O . ILE A 1 228 ? -4.189 -3.582 4.380 1.00 95.69 228 ILE A O 1
ATOM 1765 N N . SER A 1 229 ? -2.426 -4.522 3.362 1.00 96.56 229 SER A N 1
ATOM 1766 C CA . SER A 1 229 ? -2.383 -5.698 4.242 1.00 96.56 229 SER A CA 1
ATOM 1767 C C . SER A 1 229 ? -2.137 -5.317 5.708 1.00 96.56 229 SER A C 1
ATOM 1769 O O . SER A 1 229 ? -2.790 -5.839 6.620 1.00 96.56 229 SER A O 1
ATOM 1771 N N . ASN A 1 230 ? -1.230 -4.369 5.950 1.00 95.88 230 ASN A N 1
ATOM 1772 C CA . ASN A 1 230 ? -0.936 -3.855 7.287 1.00 95.88 230 ASN A CA 1
ATOM 1773 C C . ASN A 1 230 ? -2.143 -3.129 7.898 1.00 95.88 230 ASN A C 1
ATOM 1775 O O . ASN A 1 230 ? -2.436 -3.301 9.084 1.00 95.88 230 ASN A O 1
ATOM 1779 N N . VAL A 1 231 ? -2.861 -2.335 7.099 1.00 97.88 231 VAL A N 1
ATOM 1780 C CA . VAL A 1 231 ? -4.101 -1.669 7.521 1.00 97.88 231 VAL A CA 1
ATOM 1781 C C . VAL A 1 231 ? -5.177 -2.695 7.875 1.00 97.88 231 VAL A C 1
ATOM 1783 O O . VAL A 1 231 ? -5.749 -2.595 8.960 1.00 97.88 231 VAL A O 1
ATOM 1786 N N . ASN A 1 232 ? -5.396 -3.714 7.039 1.00 97.25 232 ASN A N 1
ATOM 1787 C CA . ASN A 1 232 ? -6.360 -4.785 7.321 1.00 97.25 232 ASN A CA 1
ATOM 1788 C C . ASN A 1 232 ? -6.043 -5.500 8.643 1.00 97.25 232 ASN A C 1
ATOM 1790 O O . ASN A 1 232 ? -6.923 -5.665 9.483 1.00 97.25 232 ASN A O 1
ATOM 1794 N N . THR A 1 233 ? -4.767 -5.804 8.892 1.00 98.12 233 THR A N 1
ATOM 1795 C CA . THR A 1 233 ? -4.328 -6.418 10.157 1.00 98.12 233 THR A CA 1
ATOM 1796 C C . THR A 1 233 ? -4.662 -5.541 11.370 1.00 98.12 233 THR A C 1
ATOM 1798 O O . THR A 1 233 ? -5.157 -6.037 12.382 1.00 98.12 233 THR A O 1
ATOM 1801 N N . LYS A 1 234 ? -4.421 -4.224 11.291 1.00 98.19 234 LYS A N 1
ATOM 1802 C CA . LYS A 1 234 ? -4.761 -3.284 12.376 1.00 98.19 234 LYS A CA 1
ATOM 1803 C C . LYS A 1 234 ? -6.273 -3.169 12.589 1.00 98.19 234 LYS A C 1
ATOM 1805 O O . LYS A 1 234 ? -6.716 -3.043 13.733 1.00 98.19 234 LYS A O 1
ATOM 1810 N N . ILE A 1 235 ? -7.055 -3.210 11.510 1.00 98.31 235 ILE A N 1
ATOM 1811 C CA . ILE A 1 235 ? -8.523 -3.207 11.564 1.00 98.31 235 ILE A CA 1
ATOM 1812 C C . ILE A 1 235 ? -9.020 -4.456 12.294 1.00 98.31 235 ILE A C 1
ATOM 1814 O O . ILE A 1 235 ? -9.788 -4.320 13.244 1.00 98.31 235 ILE A O 1
ATOM 1818 N N . ASP A 1 236 ? -8.525 -5.642 11.937 1.00 98.00 236 ASP A N 1
ATOM 1819 C CA . ASP A 1 236 ? -8.902 -6.901 12.590 1.00 98.00 236 ASP A CA 1
ATOM 1820 C C . ASP A 1 236 ? -8.538 -6.902 14.080 1.00 98.00 236 ASP A C 1
ATOM 1822 O O . ASP A 1 236 ? -9.349 -7.270 14.933 1.00 98.00 236 ASP A O 1
ATOM 1826 N N . GLN A 1 237 ? -7.337 -6.427 14.425 1.00 97.94 237 GLN A N 1
ATOM 1827 C CA . GLN A 1 237 ? -6.915 -6.269 15.820 1.00 97.94 237 GLN A CA 1
ATOM 1828 C C . GLN A 1 237 ? -7.849 -5.333 16.598 1.00 97.94 237 GLN A C 1
ATOM 1830 O O . GLN A 1 237 ? -8.247 -5.645 17.722 1.00 97.94 237 GLN A O 1
ATOM 1835 N N . THR A 1 238 ? -8.232 -4.208 15.991 1.00 98.06 238 THR A N 1
ATOM 1836 C CA . THR A 1 238 ? -9.157 -3.238 16.592 1.00 98.06 238 THR A CA 1
ATOM 1837 C C . THR A 1 238 ? -10.551 -3.843 16.772 1.00 98.06 238 THR A C 1
ATOM 1839 O O . THR A 1 238 ? -11.134 -3.722 17.849 1.00 98.06 238 THR A O 1
ATOM 1842 N N . ALA A 1 239 ? -11.070 -4.544 15.761 1.00 97.94 239 ALA A N 1
ATOM 1843 C CA . ALA A 1 239 ? -12.372 -5.204 15.812 1.00 97.94 239 ALA A CA 1
ATOM 1844 C C . ALA A 1 239 ? -12.422 -6.270 16.919 1.00 97.94 239 ALA A C 1
ATOM 1846 O O . ALA A 1 239 ? -13.368 -6.309 17.705 1.00 97.94 239 ALA A O 1
ATOM 1847 N N . ASN A 1 240 ? -11.364 -7.074 17.050 1.00 98.19 240 ASN A N 1
ATOM 1848 C CA . ASN A 1 240 ? -11.230 -8.049 18.132 1.00 98.19 240 ASN A CA 1
ATOM 1849 C C . ASN A 1 240 ? -11.187 -7.376 19.512 1.00 98.19 240 ASN A C 1
ATOM 1851 O O . ASN A 1 240 ? -11.864 -7.825 20.437 1.00 98.19 240 ASN A O 1
ATOM 1855 N N . GLY A 1 241 ? -10.451 -6.269 19.654 1.00 98.38 241 GLY A N 1
ATOM 1856 C CA . GLY A 1 241 ? -10.424 -5.488 20.896 1.00 98.38 241 GLY A CA 1
ATOM 1857 C C . GLY A 1 241 ? -11.801 -4.940 21.297 1.00 98.38 241 GLY A C 1
ATOM 1858 O O . GLY A 1 241 ? -12.187 -5.018 22.467 1.00 98.38 241 GLY A O 1
ATOM 1859 N N . ILE A 1 242 ? -12.573 -4.445 20.324 1.00 98.44 242 ILE A N 1
ATOM 1860 C CA . ILE A 1 242 ? -13.953 -3.981 20.535 1.00 98.44 242 ILE A CA 1
ATOM 1861 C C . ILE A 1 242 ? -14.854 -5.144 20.964 1.00 98.44 242 ILE A C 1
ATOM 1863 O O . ILE A 1 242 ? -15.572 -5.018 21.954 1.00 98.44 242 ILE A O 1
ATOM 1867 N N . ASN A 1 243 ? -14.788 -6.290 20.281 1.00 98.38 243 ASN A N 1
ATOM 1868 C CA . ASN A 1 243 ? -15.601 -7.466 20.609 1.00 98.38 243 ASN A CA 1
ATOM 1869 C C . ASN A 1 243 ? -15.328 -7.995 22.023 1.00 98.38 243 ASN A C 1
ATOM 1871 O O . ASN A 1 243 ? -16.267 -8.336 22.747 1.00 98.38 243 ASN A O 1
ATOM 1875 N N . ASN A 1 244 ? -14.062 -8.006 22.446 1.00 98.25 244 ASN A N 1
ATOM 1876 C CA . ASN A 1 244 ? -13.693 -8.374 23.813 1.00 98.25 244 ASN A CA 1
ATOM 1877 C C . ASN A 1 244 ? -14.294 -7.392 24.827 1.00 98.25 244 ASN A C 1
ATOM 1879 O O . ASN A 1 244 ? -14.930 -7.808 25.790 1.00 98.25 244 ASN A O 1
ATOM 1883 N N . THR A 1 245 ? -14.185 -6.087 24.561 1.00 98.50 245 THR A N 1
ATOM 1884 C CA . THR A 1 245 ? -14.763 -5.045 25.426 1.00 98.50 245 THR A CA 1
ATOM 1885 C C . THR A 1 245 ? -16.286 -5.176 25.538 1.00 98.50 245 THR A C 1
ATOM 1887 O O . THR A 1 245 ? -16.837 -5.064 26.631 1.00 98.50 245 THR A O 1
ATOM 1890 N N . ILE A 1 246 ? -16.981 -5.444 24.427 1.00 98.56 246 ILE A N 1
ATOM 1891 C CA . ILE A 1 246 ? -18.434 -5.675 24.414 1.00 98.56 246 ILE A CA 1
ATOM 1892 C C . ILE A 1 246 ? -18.792 -6.917 25.232 1.00 98.56 246 ILE A C 1
ATOM 1894 O O . ILE A 1 246 ? -19.746 -6.882 26.007 1.00 98.56 246 ILE A O 1
ATOM 1898 N N . THR A 1 247 ? -18.025 -7.998 25.091 1.00 98.38 247 THR A N 1
ATOM 1899 C CA . THR A 1 247 ? -18.235 -9.237 25.852 1.00 98.38 247 THR A CA 1
ATOM 1900 C C . THR A 1 247 ? -18.103 -8.988 27.355 1.00 98.38 247 THR A C 1
ATOM 1902 O O . THR A 1 247 ? -18.985 -9.380 28.119 1.00 98.38 247 THR A O 1
ATOM 1905 N N . ASP A 1 248 ? -17.069 -8.258 27.775 1.00 98.50 248 ASP A N 1
ATOM 1906 C CA . ASP A 1 248 ? -16.854 -7.891 29.178 1.00 98.50 248 ASP A CA 1
ATOM 1907 C C . ASP A 1 248 ? -17.977 -7.000 29.727 1.00 98.50 248 ASP A C 1
ATOM 1909 O O . ASP A 1 248 ? -18.443 -7.194 30.853 1.00 98.50 248 ASP A O 1
ATOM 1913 N N . ILE A 1 249 ? -18.429 -6.016 28.940 1.00 98.62 249 ILE A N 1
ATOM 1914 C CA . ILE A 1 249 ? -19.555 -5.150 29.310 1.00 98.62 249 ILE A CA 1
ATOM 1915 C C . ILE A 1 249 ? -20.830 -5.978 29.461 1.00 98.62 249 ILE A C 1
ATOM 1917 O O . ILE A 1 249 ? -21.504 -5.852 30.481 1.00 98.62 249 ILE A O 1
ATOM 1921 N N . ASN A 1 250 ? -21.137 -6.852 28.501 1.00 98.50 250 ASN A N 1
ATOM 1922 C CA . ASN A 1 250 ? -22.306 -7.725 28.569 1.00 98.50 250 ASN A CA 1
ATOM 1923 C C . ASN A 1 250 ? -22.262 -8.619 29.812 1.00 98.50 250 ASN A C 1
ATOM 1925 O O . ASN A 1 250 ? -23.266 -8.727 30.510 1.00 98.50 250 ASN A O 1
ATOM 1929 N N . GLY A 1 251 ? -21.099 -9.190 30.143 1.00 98.44 251 GLY A N 1
ATOM 1930 C CA . GLY A 1 251 ? -20.926 -9.971 31.370 1.00 98.44 251 GLY A CA 1
ATOM 1931 C C . GLY A 1 251 ? -21.234 -9.166 32.637 1.00 98.44 251 GLY A C 1
ATOM 1932 O O . GLY A 1 251 ? -21.940 -9.646 33.522 1.00 98.44 251 GLY A O 1
ATOM 1933 N N . LYS A 1 252 ? -20.771 -7.911 32.713 1.00 98.62 252 LYS A N 1
ATOM 1934 C CA . LYS A 1 252 ? -21.068 -7.012 33.843 1.00 98.62 252 LYS A CA 1
ATOM 1935 C C . LYS A 1 252 ? -22.539 -6.605 33.911 1.00 98.62 252 LYS A C 1
ATOM 1937 O O . LYS A 1 252 ? -23.081 -6.508 35.007 1.00 98.62 252 LYS A O 1
ATOM 1942 N N . VAL A 1 253 ? -23.174 -6.351 32.766 1.00 98.69 253 VAL A N 1
ATOM 1943 C CA . VAL A 1 253 ? -24.604 -6.012 32.699 1.00 98.69 253 VAL A CA 1
ATOM 1944 C C . VAL A 1 253 ? -25.444 -7.179 33.208 1.00 98.69 253 VAL A C 1
ATOM 1946 O O . VAL A 1 253 ? -26.258 -6.971 34.099 1.00 98.69 253 VAL A O 1
ATOM 1949 N N . VAL A 1 254 ? -25.173 -8.401 32.740 1.00 98.50 254 VAL A N 1
ATOM 1950 C CA . VAL A 1 254 ? -25.867 -9.612 33.210 1.00 98.50 254 VAL A CA 1
ATOM 1951 C C . VAL A 1 254 ? -25.706 -9.793 34.722 1.00 98.50 254 VAL A C 1
ATOM 1953 O O . VAL A 1 254 ? -26.697 -9.981 35.421 1.00 98.50 254 VAL A O 1
ATOM 1956 N N . ALA A 1 255 ? -24.487 -9.657 35.254 1.00 98.50 255 ALA A N 1
ATOM 1957 C CA . ALA A 1 255 ? -24.249 -9.769 36.695 1.00 98.50 255 ALA A CA 1
ATOM 1958 C C . ALA A 1 255 ? -24.997 -8.693 37.509 1.00 98.50 255 ALA A C 1
ATOM 1960 O O . ALA A 1 255 ? -25.519 -8.969 38.590 1.00 98.50 255 ALA A O 1
ATOM 1961 N N . ASN A 1 256 ? -25.073 -7.462 36.993 1.00 98.62 256 ASN A N 1
ATOM 1962 C CA . ASN A 1 256 ? -25.842 -6.394 37.628 1.00 98.62 256 ASN A CA 1
ATOM 1963 C C . ASN A 1 256 ? -27.349 -6.678 37.592 1.00 98.62 256 ASN A C 1
ATOM 1965 O O . ASN A 1 256 ? -28.021 -6.457 38.598 1.00 98.62 256 ASN A O 1
ATOM 1969 N N . ASP A 1 257 ? -27.877 -7.179 36.473 1.00 98.75 257 ASP A N 1
ATOM 1970 C CA . ASP A 1 257 ? -29.289 -7.551 36.343 1.00 98.75 257 ASP A CA 1
ATOM 1971 C C . ASP A 1 257 ? -29.670 -8.653 37.346 1.00 98.75 257 ASP A C 1
ATOM 1973 O O . ASP A 1 257 ? -30.703 -8.556 38.015 1.00 98.75 257 ASP A O 1
ATOM 1977 N N . GLU A 1 258 ? -28.809 -9.659 37.524 1.00 98.56 258 GLU A N 1
ATOM 1978 C CA . GLU A 1 258 ? -28.977 -10.714 38.532 1.00 98.56 258 GLU A CA 1
ATOM 1979 C C . GLU A 1 258 ? -28.960 -10.154 39.962 1.00 98.56 258 GLU A C 1
ATOM 1981 O O . GLU A 1 258 ? -29.842 -10.469 40.768 1.00 98.56 258 GLU A O 1
ATOM 1986 N N . ALA A 1 259 ? -28.003 -9.275 40.279 1.00 98.69 259 ALA A N 1
ATOM 1987 C CA . ALA A 1 259 ? -27.916 -8.635 41.591 1.00 98.69 259 ALA A CA 1
ATOM 1988 C C . ALA A 1 259 ? -29.154 -7.771 41.899 1.00 98.69 259 ALA A C 1
ATOM 1990 O O . ALA A 1 259 ? -29.673 -7.801 43.017 1.00 98.69 259 ALA A O 1
ATOM 1991 N N . ILE A 1 260 ? -29.668 -7.036 40.906 1.00 98.75 260 ILE A N 1
ATOM 1992 C CA . ILE A 1 260 ? -30.900 -6.244 41.025 1.00 98.75 260 ILE A CA 1
ATOM 1993 C C . ILE A 1 260 ? -32.110 -7.155 41.251 1.00 98.75 260 ILE A C 1
ATOM 1995 O O . ILE A 1 260 ? -32.951 -6.860 42.106 1.00 98.75 260 ILE A O 1
ATOM 1999 N N . ALA A 1 261 ? -32.212 -8.263 40.514 1.00 98.62 261 ALA A N 1
ATOM 2000 C CA . ALA A 1 261 ? -33.292 -9.230 40.684 1.00 98.62 261 ALA A CA 1
ATOM 2001 C C . ALA A 1 261 ? -33.292 -9.835 42.097 1.00 98.62 261 ALA A C 1
ATOM 2003 O O . ALA A 1 261 ? -34.351 -9.919 42.726 1.00 98.62 261 ALA A O 1
ATOM 2004 N N . GLN A 1 262 ? -32.113 -10.180 42.622 1.00 98.62 262 GLN A N 1
ATOM 2005 C CA . GLN A 1 262 ? -31.967 -10.683 43.986 1.00 98.62 262 GLN A CA 1
ATOM 2006 C C . GLN A 1 262 ? -32.352 -9.624 45.026 1.00 98.62 262 GLN A C 1
ATOM 2008 O O . GLN A 1 262 ? -33.184 -9.895 45.888 1.00 98.62 262 GLN A O 1
ATOM 2013 N N . ALA A 1 263 ? -31.843 -8.396 44.904 1.00 98.75 263 ALA A N 1
ATOM 2014 C CA . ALA A 1 263 ? -32.184 -7.308 45.821 1.00 98.75 263 ALA A CA 1
ATOM 2015 C C . ALA A 1 263 ? -33.695 -7.013 45.838 1.00 98.75 263 ALA A C 1
ATOM 2017 O O . ALA A 1 263 ? -34.278 -6.747 46.891 1.00 98.75 263 ALA A O 1
ATOM 2018 N N . LYS A 1 264 ? -34.362 -7.098 44.679 1.00 98.81 264 LYS A N 1
ATOM 2019 C CA . LYS A 1 264 ? -35.820 -6.962 44.580 1.00 98.81 264 LYS A CA 1
ATOM 2020 C C . LYS A 1 264 ? -36.546 -8.069 45.346 1.00 98.81 264 LYS A C 1
ATOM 2022 O O . LYS A 1 264 ? -37.532 -7.773 46.020 1.00 98.81 264 LYS A O 1
ATOM 2027 N N . LYS A 1 265 ? -36.074 -9.314 45.251 1.00 98.69 265 LYS A N 1
ATOM 2028 C CA . LYS A 1 265 ? -36.630 -10.443 46.003 1.00 98.69 265 LYS A CA 1
ATOM 2029 C C . LYS A 1 265 ? -36.448 -10.241 47.508 1.00 98.69 265 LYS A C 1
ATOM 2031 O O . LYS A 1 265 ? -37.418 -10.358 48.248 1.00 98.69 265 LYS A O 1
ATOM 2036 N N . ASP A 1 266 ? -35.253 -9.854 47.944 1.00 98.69 266 ASP A N 1
ATOM 2037 C CA . ASP A 1 266 ? -34.961 -9.616 49.362 1.00 98.69 266 ASP A CA 1
ATOM 2038 C C . ASP A 1 266 ? -35.859 -8.508 49.945 1.00 98.69 266 ASP A C 1
ATOM 2040 O O . ASP A 1 266 ? -36.392 -8.644 51.047 1.00 98.69 266 ASP A O 1
ATOM 2044 N N . LEU A 1 267 ? -36.106 -7.434 49.181 1.00 98.81 267 LEU A N 1
ATOM 2045 C CA . LEU A 1 267 ? -37.045 -6.373 49.565 1.00 98.81 267 LEU A CA 1
ATOM 2046 C C . LEU A 1 267 ? -38.498 -6.862 49.659 1.00 98.81 267 LEU A C 1
ATOM 2048 O O . LEU A 1 267 ? -39.228 -6.433 50.552 1.00 98.81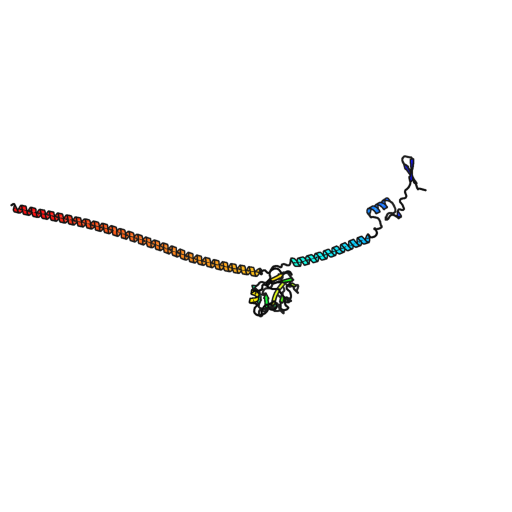 267 LEU A O 1
ATOM 2052 N N . GLN A 1 268 ? -38.935 -7.745 48.757 1.00 98.69 268 GLN A N 1
ATOM 2053 C CA . GLN A 1 268 ? -40.277 -8.340 48.801 1.00 98.69 268 GLN A CA 1
ATOM 2054 C C . GLN A 1 268 ? -40.449 -9.269 50.008 1.00 98.69 268 GLN A C 1
ATOM 2056 O O . GLN A 1 268 ? -41.479 -9.216 50.688 1.00 98.69 268 GLN A O 1
ATOM 2061 N N . ASP A 1 269 ? -39.431 -10.076 50.304 1.00 98.62 269 ASP A N 1
ATOM 2062 C CA . ASP A 1 269 ? -39.412 -10.964 51.465 1.00 98.62 269 ASP A CA 1
ATOM 2063 C C . ASP A 1 269 ? -39.463 -10.137 52.765 1.00 98.62 269 ASP A C 1
ATOM 2065 O O . ASP A 1 269 ? -40.273 -10.419 53.652 1.00 98.62 269 ASP A O 1
ATOM 2069 N N . ALA A 1 270 ? -38.681 -9.053 52.853 1.00 98.62 270 ALA A N 1
ATOM 2070 C CA . ALA A 1 270 ? -38.715 -8.127 53.986 1.00 98.62 270 ALA A CA 1
ATOM 2071 C C . ALA A 1 270 ? -40.080 -7.430 54.140 1.00 98.62 270 ALA A C 1
ATOM 2073 O O . ALA A 1 270 ? -40.601 -7.336 55.252 1.00 98.62 270 ALA A O 1
ATOM 2074 N N . LEU A 1 271 ? -40.693 -6.974 53.040 1.00 98.75 271 LEU A N 1
ATOM 2075 C CA . LEU A 1 271 ? -42.024 -6.357 53.063 1.00 98.75 271 LEU A CA 1
ATOM 2076 C C . LEU A 1 271 ? -43.087 -7.323 53.608 1.00 98.75 271 LEU A C 1
ATOM 2078 O O . LEU A 1 271 ? -43.913 -6.928 54.429 1.00 98.75 271 LEU A O 1
ATOM 2082 N N . THR A 1 272 ? -43.031 -8.588 53.192 1.00 98.50 272 THR A N 1
ATOM 2083 C CA . THR A 1 272 ? -43.948 -9.641 53.656 1.00 98.50 272 THR A CA 1
ATOM 2084 C C . THR A 1 272 ? -43.793 -9.897 55.160 1.00 98.50 272 THR A C 1
ATOM 2086 O O . THR A 1 272 ? -44.784 -10.017 55.884 1.00 98.50 272 THR A O 1
ATOM 2089 N N . GLN A 1 273 ? -42.552 -9.922 55.660 1.00 98.44 273 GLN A N 1
ATOM 2090 C CA . GLN A 1 273 ? -42.276 -10.051 57.096 1.00 98.44 273 GLN A CA 1
ATOM 2091 C C . GLN A 1 273 ? -42.822 -8.856 57.891 1.00 98.44 273 GLN A C 1
ATOM 2093 O O . GLN A 1 273 ? -43.464 -9.053 58.920 1.00 98.44 273 GLN A O 1
ATOM 2098 N N . PHE A 1 274 ? -42.634 -7.625 57.398 1.00 98.62 274 PHE A N 1
ATOM 2099 C CA . PHE A 1 274 ? -43.185 -6.423 58.035 1.00 98.62 274 PHE A CA 1
ATOM 2100 C C . PHE A 1 274 ? -44.715 -6.436 58.100 1.00 98.62 274 PHE A C 1
ATOM 2102 O O . PHE A 1 274 ? -45.280 -6.053 59.121 1.00 98.62 274 PHE A O 1
ATOM 2109 N N . GLN A 1 275 ? -45.386 -6.882 57.035 1.00 98.38 275 GLN A N 1
ATOM 2110 C CA . GLN A 1 275 ? -46.845 -7.022 57.015 1.00 98.38 275 GLN A CA 1
ATOM 2111 C C . GLN A 1 275 ? -47.319 -8.040 58.056 1.00 98.38 275 GLN A C 1
ATOM 2113 O O . GLN A 1 275 ? -48.202 -7.726 58.846 1.00 98.38 275 GLN A O 1
ATOM 2118 N N . THR A 1 276 ? -46.660 -9.200 58.123 1.00 98.38 276 THR A N 1
ATOM 2119 C CA . THR A 1 276 ? -46.961 -10.243 59.118 1.00 98.38 276 THR A CA 1
AT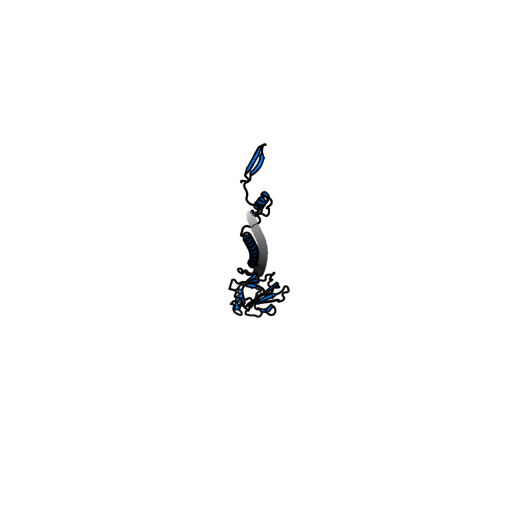OM 2120 C C . THR A 1 276 ? -46.822 -9.706 60.544 1.00 98.38 276 THR A C 1
ATOM 2122 O O . THR A 1 276 ? -47.730 -9.853 61.355 1.00 98.38 276 THR A O 1
ATOM 2125 N N . PHE A 1 277 ? -45.720 -9.013 60.839 1.00 98.38 277 PHE A N 1
ATOM 2126 C CA . PHE A 1 277 ? -45.499 -8.403 62.150 1.00 98.38 277 PHE A CA 1
ATOM 2127 C C . PHE A 1 277 ? -46.557 -7.341 62.493 1.00 98.38 277 PHE A C 1
ATOM 2129 O O . PHE A 1 277 ? -47.005 -7.241 63.635 1.00 98.38 277 PHE A O 1
ATOM 2136 N N . ASN A 1 278 ? -46.986 -6.546 61.509 1.00 98.44 278 ASN A N 1
ATOM 2137 C CA . ASN A 1 278 ? -48.034 -5.551 61.713 1.00 98.44 278 ASN A CA 1
ATOM 2138 C C . ASN A 1 278 ? -49.396 -6.205 62.011 1.00 98.44 278 ASN A C 1
ATOM 2140 O O . ASN A 1 278 ? -50.115 -5.741 62.896 1.00 98.44 278 ASN A O 1
ATOM 2144 N N . ASP A 1 279 ? -49.722 -7.304 61.329 1.00 98.50 279 ASP A N 1
ATOM 2145 C CA . ASP A 1 279 ? -50.930 -8.090 61.594 1.00 98.50 279 ASP A CA 1
ATOM 2146 C C . ASP A 1 279 ? -50.900 -8.714 63.001 1.00 98.50 279 ASP A C 1
ATOM 2148 O O . ASP A 1 279 ? -51.901 -8.670 63.722 1.00 98.50 279 ASP A O 1
ATOM 2152 N N . GLU A 1 280 ? -49.743 -9.230 63.435 1.00 98.50 280 GLU A N 1
ATOM 2153 C CA . GLU A 1 280 ? -49.533 -9.739 64.798 1.00 98.50 280 GLU A CA 1
ATOM 2154 C C . GLU A 1 280 ? -49.739 -8.649 65.861 1.00 98.50 280 GLU A C 1
ATOM 2156 O O . GLU A 1 280 ? -50.398 -8.898 66.874 1.00 98.50 280 GLU A O 1
ATOM 2161 N N . ILE A 1 281 ? -49.231 -7.431 65.635 1.00 98.62 281 ILE A N 1
ATOM 2162 C CA . ILE A 1 281 ? -49.450 -6.284 66.533 1.00 98.62 281 ILE A CA 1
ATOM 2163 C C . ILE A 1 281 ? -50.935 -5.931 66.621 1.00 98.62 281 ILE A C 1
ATOM 2165 O O . ILE A 1 281 ? -51.456 -5.743 67.724 1.00 98.62 281 ILE A O 1
ATOM 2169 N N . GLU A 1 282 ? -51.624 -5.828 65.484 1.00 98.31 282 GLU A N 1
ATOM 2170 C CA . GLU A 1 282 ? -53.052 -5.502 65.457 1.00 98.31 282 GLU A CA 1
ATOM 2171 C C . GLU A 1 282 ? -53.887 -6.577 66.163 1.00 98.31 282 GLU A C 1
ATOM 2173 O O . GLU A 1 282 ? -54.826 -6.258 66.901 1.00 98.31 282 GLU A O 1
ATOM 2178 N N . GLN A 1 283 ? -53.524 -7.853 66.011 1.00 98.12 283 GLN A N 1
ATOM 2179 C CA . GLN A 1 283 ? -54.172 -8.940 66.737 1.00 98.12 283 GLN A CA 1
ATOM 2180 C C . GLN A 1 283 ? -53.893 -8.864 68.244 1.00 98.12 283 GLN A C 1
ATOM 2182 O O . GLN A 1 283 ? -54.828 -8.908 69.043 1.00 98.12 283 GLN A O 1
ATOM 2187 N N . ALA A 1 284 ? -52.634 -8.671 68.646 1.00 98.50 284 ALA A N 1
ATOM 2188 C CA . ALA A 1 284 ? -52.258 -8.535 70.052 1.00 98.50 284 ALA A CA 1
ATOM 2189 C C . ALA A 1 284 ? -52.972 -7.353 70.729 1.00 98.50 284 ALA A C 1
ATOM 2191 O O . ALA A 1 284 ? -53.389 -7.449 71.888 1.00 98.50 284 ALA A O 1
ATOM 2192 N N . LYS A 1 285 ? -53.161 -6.246 70.001 1.00 98.50 285 LYS A N 1
ATOM 2193 C CA . LYS A 1 285 ? -53.927 -5.085 70.462 1.00 98.50 285 LYS A CA 1
ATOM 2194 C C . LYS A 1 285 ? -55.396 -5.435 70.703 1.00 98.50 285 LYS A C 1
ATOM 2196 O O . LYS A 1 285 ? -55.905 -5.140 71.784 1.00 98.50 285 LYS A O 1
ATOM 2201 N N . LYS A 1 286 ? -56.063 -6.101 69.754 1.00 98.25 286 LYS A N 1
ATOM 2202 C CA . LYS A 1 286 ? -57.460 -6.557 69.915 1.00 98.25 286 LYS A CA 1
ATOM 2203 C C . LYS A 1 286 ? -57.623 -7.514 71.095 1.00 98.25 286 LYS A C 1
ATOM 2205 O O . LYS A 1 286 ? -58.575 -7.391 71.869 1.00 98.25 286 LYS A O 1
ATOM 2210 N N . ASP A 1 287 ? -56.683 -8.439 71.265 1.00 98.31 287 ASP A N 1
ATOM 2211 C CA . ASP A 1 287 ? -56.690 -9.383 72.383 1.00 98.31 287 ASP A CA 1
ATOM 2212 C C . ASP A 1 287 ? -56.540 -8.651 73.726 1.00 98.31 287 ASP A C 1
ATOM 2214 O O . ASP A 1 287 ? -57.236 -8.965 74.695 1.00 98.31 287 ASP A O 1
ATOM 2218 N N . ALA A 1 288 ? -55.659 -7.646 73.794 1.00 98.50 288 ALA A N 1
ATOM 2219 C CA . ALA A 1 288 ? -55.485 -6.810 74.979 1.00 98.50 288 ALA A CA 1
ATOM 2220 C C . ALA A 1 288 ? -56.736 -5.966 75.289 1.00 98.50 288 ALA A C 1
ATOM 2222 O O . ALA A 1 288 ? -57.146 -5.888 76.449 1.00 98.50 288 ALA A O 1
ATOM 2223 N N . GLU A 1 289 ? -57.370 -5.376 74.271 1.00 98.31 289 GLU A N 1
ATOM 2224 C CA . GLU A 1 289 ? -58.629 -4.629 74.405 1.00 98.31 289 GLU A CA 1
ATOM 2225 C C . GLU A 1 289 ? -59.766 -5.520 74.927 1.00 98.31 289 GLU A C 1
ATOM 2227 O O . GLU A 1 289 ? -60.499 -5.115 75.832 1.00 98.31 289 GLU A O 1
ATOM 2232 N N . THR A 1 290 ? -59.861 -6.755 74.427 1.00 98.44 290 THR A N 1
ATOM 2233 C CA . THR A 1 290 ? -60.848 -7.751 74.875 1.00 98.44 290 THR A CA 1
ATOM 2234 C C . THR A 1 290 ? -60.624 -8.130 76.338 1.00 98.44 290 THR A C 1
ATOM 2236 O O . THR A 1 290 ? -61.532 -7.994 77.155 1.00 98.44 290 THR A O 1
ATOM 2239 N N . LYS A 1 291 ? -59.388 -8.492 76.716 1.00 98.31 291 LYS A N 1
ATOM 2240 C CA . LYS A 1 291 ? -59.042 -8.810 78.115 1.00 98.31 291 LYS A CA 1
ATOM 2241 C C . LYS A 1 291 ? -59.335 -7.648 79.065 1.00 98.31 291 LYS A C 1
ATOM 2243 O O . LYS A 1 291 ? -59.787 -7.867 80.188 1.00 98.31 291 LYS A O 1
ATOM 2248 N N . LEU A 1 292 ? -59.084 -6.410 78.633 1.00 98.31 292 LEU A N 1
ATOM 2249 C CA . LEU A 1 292 ? -59.406 -5.217 79.416 1.00 98.31 292 LEU A CA 1
ATOM 2250 C C . LEU A 1 292 ? -60.922 -5.043 79.593 1.00 98.31 292 LEU A C 1
ATOM 2252 O O . LEU A 1 292 ? -61.362 -4.646 80.674 1.00 98.31 292 LEU A O 1
ATOM 2256 N N . ALA A 1 293 ? -61.716 -5.308 78.554 1.00 98.31 293 ALA A N 1
ATOM 2257 C CA . ALA A 1 293 ? -63.174 -5.260 78.625 1.00 98.31 293 ALA A CA 1
ATOM 2258 C C . ALA A 1 293 ? -63.726 -6.324 79.588 1.00 98.31 293 ALA A C 1
ATOM 2260 O O . ALA A 1 293 ? -64.512 -5.984 80.475 1.00 98.31 293 ALA A O 1
ATOM 2261 N N . ASP A 1 294 ? -63.241 -7.562 79.484 1.00 98.06 294 ASP A N 1
ATOM 2262 C CA . ASP A 1 294 ? -63.623 -8.669 80.366 1.00 98.06 294 ASP A CA 1
ATOM 2263 C C . ASP A 1 294 ? -63.278 -8.365 81.831 1.00 98.06 294 ASP A C 1
ATOM 2265 O O . ASP A 1 294 ? -64.117 -8.522 82.718 1.00 98.06 294 ASP A O 1
ATOM 2269 N N . ALA A 1 295 ? -62.075 -7.842 82.099 1.00 98.25 295 ALA A N 1
ATOM 2270 C CA . ALA A 1 295 ? -61.653 -7.459 83.447 1.00 98.25 295 ALA A CA 1
ATOM 2271 C C . ALA A 1 295 ? -62.523 -6.335 84.039 1.00 98.25 295 ALA A C 1
ATOM 2273 O O . ALA A 1 295 ? -62.903 -6.391 85.210 1.00 98.25 295 ALA A O 1
ATOM 2274 N N . LYS A 1 296 ? -62.874 -5.320 83.234 1.00 98.19 296 LYS A N 1
ATOM 2275 C CA . LYS A 1 296 ? -63.795 -4.248 83.650 1.00 98.19 296 LYS A CA 1
ATOM 2276 C C . LYS A 1 296 ? -65.179 -4.795 83.988 1.00 98.19 296 LYS A C 1
ATOM 2278 O O . LYS A 1 296 ? -65.783 -4.346 84.962 1.00 98.19 296 LYS A O 1
ATOM 2283 N N . GLN A 1 297 ? -65.679 -5.738 83.192 1.00 97.69 297 GLN A N 1
ATOM 2284 C CA . GLN A 1 297 ? -66.980 -6.357 83.415 1.00 97.69 297 GLN A CA 1
ATOM 2285 C C . GLN A 1 297 ? -66.974 -7.211 84.691 1.00 97.69 297 GLN A C 1
ATOM 2287 O O . GLN A 1 297 ? -67.838 -7.018 85.542 1.00 97.69 297 GLN A O 1
ATOM 2292 N N . ALA A 1 298 ? -65.948 -8.042 84.892 1.00 97.88 298 ALA A N 1
ATOM 2293 C CA . ALA A 1 298 ? -65.787 -8.848 86.102 1.00 97.88 298 ALA A CA 1
ATOM 2294 C C . ALA A 1 298 ? -65.736 -7.992 87.381 1.00 97.88 298 ALA A C 1
ATOM 2296 O O . ALA A 1 298 ? -66.453 -8.276 88.337 1.00 97.88 298 ALA A O 1
ATOM 2297 N N . LEU A 1 299 ? -64.963 -6.897 87.378 1.00 98.00 299 LEU A N 1
ATOM 2298 C CA . LEU A 1 299 ? -64.906 -5.943 88.497 1.00 98.00 299 LEU A CA 1
ATOM 2299 C C . LEU A 1 299 ? -66.269 -5.307 88.793 1.00 98.00 299 LEU A C 1
ATOM 2301 O O . LEU A 1 299 ? -66.640 -5.120 89.952 1.00 98.00 299 LEU A O 1
ATOM 2305 N N . LYS A 1 300 ? -67.021 -4.955 87.746 1.00 97.75 300 LYS A N 1
ATOM 2306 C CA . LYS A 1 300 ? -68.363 -4.382 87.885 1.00 97.75 300 LYS A CA 1
ATOM 2307 C C . LYS A 1 300 ? -69.332 -5.391 88.499 1.00 97.75 300 LYS A C 1
ATOM 2309 O O . LYS A 1 300 ? -70.110 -5.024 89.379 1.00 97.75 300 LYS A O 1
ATOM 2314 N N . ASP A 1 301 ? -69.274 -6.640 88.056 1.00 97.56 301 ASP A N 1
ATOM 2315 C CA . ASP A 1 301 ? -70.114 -7.717 88.574 1.00 97.56 301 ASP A CA 1
ATOM 2316 C C . ASP A 1 301 ? -69.766 -8.042 90.033 1.00 97.56 301 ASP A C 1
ATOM 2318 O O . ASP A 1 301 ? -70.663 -8.133 90.872 1.00 97.56 301 ASP A O 1
ATOM 2322 N N . GLU A 1 302 ? -68.476 -8.105 90.375 1.00 97.75 302 GLU A N 1
ATOM 2323 C CA . GLU A 1 302 ? -67.999 -8.286 91.750 1.00 97.75 302 GLU A CA 1
ATOM 2324 C C . GLU A 1 302 ? -68.461 -7.148 92.674 1.00 97.75 302 GLU A C 1
ATOM 2326 O O . GLU A 1 302 ? -69.002 -7.398 93.755 1.00 97.75 302 GLU A O 1
ATOM 2331 N N . PHE A 1 303 ? -68.331 -5.891 92.237 1.00 97.31 303 PHE A N 1
ATOM 2332 C CA . PHE A 1 303 ? -68.819 -4.733 92.986 1.00 97.31 303 PHE A CA 1
ATOM 2333 C C . PHE A 1 303 ? -70.331 -4.801 93.235 1.00 97.31 303 PHE A C 1
ATOM 2335 O O . PHE A 1 303 ? -70.788 -4.581 94.359 1.00 97.31 303 PHE A O 1
ATOM 2342 N N . ASN A 1 304 ? -71.114 -5.130 92.203 1.00 96.75 304 ASN A N 1
ATOM 2343 C CA . ASN A 1 304 ? -72.567 -5.241 92.312 1.00 96.75 304 ASN A CA 1
ATOM 2344 C C . ASN A 1 304 ? -72.989 -6.369 93.263 1.00 96.75 304 ASN A C 1
ATOM 2346 O O . ASN A 1 304 ? -73.901 -6.172 94.068 1.00 96.75 304 ASN A O 1
ATOM 2350 N N . ASN A 1 305 ? -72.312 -7.519 93.208 1.00 96.19 305 ASN A N 1
ATOM 2351 C CA . ASN A 1 305 ? -72.551 -8.636 94.121 1.00 96.19 305 ASN A CA 1
ATOM 2352 C C . ASN A 1 305 ? -72.256 -8.237 95.575 1.00 96.19 305 ASN A C 1
ATOM 2354 O O . ASN A 1 305 ? -73.120 -8.386 96.440 1.00 96.19 305 ASN A O 1
ATOM 2358 N N . ASN A 1 306 ? -71.097 -7.622 95.831 1.00 96.19 306 ASN A N 1
ATOM 2359 C CA . ASN A 1 306 ? -70.721 -7.138 97.163 1.00 96.19 306 ASN A CA 1
ATOM 2360 C C . ASN A 1 306 ? -71.705 -6.085 97.703 1.00 96.19 306 ASN A C 1
ATOM 2362 O O . ASN A 1 306 ? -72.072 -6.107 98.881 1.00 96.19 306 ASN A O 1
ATOM 2366 N N . LEU A 1 307 ? -72.178 -5.173 96.846 1.00 95.69 307 LEU A N 1
ATOM 2367 C CA . LEU A 1 307 ? -73.196 -4.187 97.208 1.00 95.69 307 LEU A CA 1
ATOM 2368 C C . LEU A 1 307 ? -74.525 -4.861 97.578 1.00 95.69 307 LEU A C 1
ATOM 2370 O O . LEU A 1 307 ? -75.145 -4.497 98.582 1.00 95.69 307 LEU A O 1
ATOM 2374 N N . ALA A 1 308 ? -74.962 -5.846 96.792 1.00 93.75 308 ALA A N 1
ATOM 2375 C CA . ALA A 1 308 ? -76.180 -6.601 97.062 1.00 93.75 308 ALA A CA 1
ATOM 2376 C C . ALA A 1 308 ? -76.091 -7.365 98.394 1.00 93.75 308 ALA A C 1
ATOM 2378 O O . ALA A 1 308 ? -77.038 -7.329 99.190 1.00 93.75 308 ALA A O 1
ATOM 2379 N N . ASP A 1 309 ? -74.951 -7.993 98.679 1.00 94.81 309 ASP A N 1
ATOM 2380 C CA . ASP A 1 309 ? -74.703 -8.700 99.937 1.00 94.81 309 ASP A CA 1
ATOM 2381 C C . ASP A 1 309 ? -74.694 -7.749 101.140 1.00 94.81 309 ASP A C 1
ATOM 2383 O O . ASP A 1 309 ? -75.384 -8.004 102.136 1.00 94.81 309 ASP A O 1
ATOM 2387 N N . ALA A 1 310 ? -74.033 -6.592 101.031 1.00 92.94 310 ALA A N 1
ATOM 2388 C CA . ALA A 1 310 ? -74.070 -5.551 102.059 1.00 92.94 310 ALA A CA 1
ATOM 2389 C C . ALA A 1 310 ? -75.510 -5.069 102.336 1.00 92.94 310 ALA A C 1
ATOM 2391 O O . ALA A 1 310 ? -75.936 -4.941 103.492 1.00 92.94 310 ALA A O 1
ATOM 2392 N N . GLN A 1 311 ? -76.314 -4.867 101.287 1.00 92.50 311 GLN A N 1
ATOM 2393 C CA . GLN A 1 311 ? -77.727 -4.496 101.415 1.00 92.50 311 GLN A CA 1
ATOM 2394 C C . GLN A 1 311 ? -78.586 -5.602 102.056 1.00 92.50 311 GLN A C 1
ATOM 2396 O O . GLN A 1 311 ? -79.561 -5.295 102.754 1.00 92.50 311 GLN A O 1
ATOM 2401 N N . ARG A 1 312 ? -78.280 -6.889 101.832 1.00 90.94 312 ARG A N 1
ATOM 2402 C CA . ARG A 1 312 ? -78.972 -8.023 102.483 1.00 90.94 312 ARG A CA 1
ATOM 2403 C C . ARG A 1 312 ? -78.629 -8.111 103.968 1.00 90.94 312 ARG A C 1
ATOM 2405 O O . ARG A 1 312 ? -79.551 -8.199 104.779 1.00 90.94 312 ARG A O 1
ATOM 2412 N N . LEU A 1 313 ? -77.346 -8.018 104.328 1.00 89.06 313 LEU A N 1
ATOM 2413 C CA . LEU A 1 313 ? -76.877 -8.018 105.722 1.00 89.06 313 LEU A CA 1
ATOM 2414 C C . LEU A 1 313 ? -77.537 -6.903 106.538 1.00 89.06 313 LEU A C 1
ATOM 2416 O O . LEU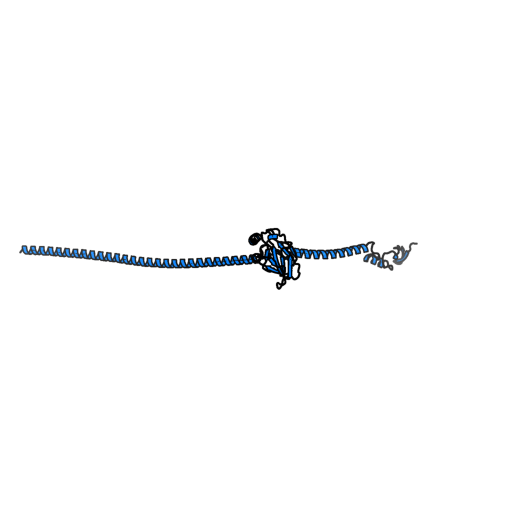 A 1 313 ? -78.074 -7.148 107.620 1.00 89.06 313 LEU A O 1
ATOM 2420 N N . THR A 1 314 ? -77.577 -5.693 105.974 1.00 86.19 314 THR A N 1
ATOM 2421 C CA . THR A 1 314 ? -78.219 -4.543 106.617 1.00 86.19 314 THR A CA 1
ATOM 2422 C C . THR A 1 314 ? -79.701 -4.833 106.871 1.00 86.19 314 THR A C 1
ATOM 2424 O O . THR A 1 314 ? -80.156 -4.730 108.004 1.00 86.19 314 THR A O 1
ATOM 2427 N N . ARG A 1 315 ? -80.456 -5.302 105.868 1.00 81.31 315 ARG A N 1
ATOM 2428 C CA . ARG A 1 315 ? -81.884 -5.645 106.033 1.00 81.31 315 ARG A CA 1
ATOM 2429 C C . ARG A 1 315 ? -82.136 -6.745 107.072 1.00 81.31 315 ARG A C 1
ATOM 2431 O O . ARG A 1 315 ? -83.123 -6.664 107.801 1.00 81.31 315 ARG A O 1
ATOM 2438 N N . SER A 1 316 ? -81.264 -7.749 107.156 1.00 77.50 316 SER A N 1
ATOM 2439 C CA . SER A 1 316 ? -81.388 -8.832 108.140 1.00 77.50 316 SER A CA 1
ATOM 2440 C C . SER A 1 316 ? -81.219 -8.322 109.579 1.00 77.50 316 SER A C 1
ATOM 2442 O O . SER A 1 316 ? -82.025 -8.643 110.450 1.00 77.50 316 SER A O 1
ATOM 2444 N N . ASN A 1 317 ? -80.251 -7.429 109.813 1.00 72.25 317 ASN A N 1
ATOM 2445 C CA . ASN A 1 317 ? -80.022 -6.815 111.127 1.00 72.25 317 ASN A CA 1
ATOM 2446 C C . ASN A 1 317 ? -81.200 -5.951 111.608 1.00 72.25 317 ASN A C 1
ATOM 2448 O O . ASN A 1 317 ? -81.481 -5.906 112.805 1.00 72.25 317 ASN A O 1
ATOM 2452 N N . TRP A 1 318 ? -81.917 -5.286 110.696 1.00 70.81 318 TRP A N 1
ATOM 2453 C CA . TRP A 1 318 ? -83.122 -4.524 111.046 1.00 70.81 318 TRP A CA 1
ATOM 2454 C C . TRP A 1 318 ? -84.293 -5.428 111.453 1.00 70.81 318 TRP A C 1
ATOM 2456 O O . TRP A 1 318 ? -85.023 -5.079 112.376 1.00 70.81 318 TRP A O 1
ATOM 2466 N N . LYS A 1 319 ? -84.452 -6.606 110.831 1.00 66.44 319 LYS A N 1
ATOM 2467 C CA . LYS A 1 319 ? -85.488 -7.579 111.226 1.00 66.44 319 LYS A CA 1
ATOM 2468 C C . LYS A 1 319 ? -85.274 -8.140 112.633 1.00 66.44 319 LYS A C 1
ATOM 2470 O O . LYS A 1 319 ? -86.251 -8.350 113.336 1.00 66.44 319 LYS A O 1
ATOM 2475 N N . ILE A 1 320 ? -84.021 -8.336 113.046 1.00 66.31 320 ILE A N 1
ATOM 2476 C CA . ILE A 1 320 ? -83.677 -8.831 114.390 1.00 66.31 320 ILE A CA 1
ATOM 2477 C C . ILE A 1 320 ? -83.984 -7.787 115.479 1.00 66.31 320 ILE A C 1
ATOM 2479 O O . ILE A 1 320 ? -84.307 -8.159 116.596 1.00 66.31 320 ILE A O 1
ATOM 2483 N N . ARG A 1 321 ? -83.920 -6.483 115.174 1.00 59.28 321 ARG A N 1
ATOM 2484 C CA . ARG A 1 321 ? -84.202 -5.404 116.146 1.00 59.28 321 ARG A CA 1
ATOM 2485 C C . ARG A 1 321 ? -85.691 -5.065 116.325 1.00 59.28 321 ARG A C 1
ATOM 2487 O O . ARG A 1 321 ? -86.006 -4.238 117.173 1.00 59.28 321 ARG A O 1
ATOM 2494 N N . LEU A 1 322 ? -86.580 -5.629 115.507 1.00 56.91 322 LEU A N 1
ATOM 2495 C CA . LEU A 1 322 ? -88.032 -5.381 115.535 1.00 56.91 322 LEU A CA 1
ATOM 2496 C C . LEU A 1 322 ? -88.835 -6.549 116.145 1.00 56.91 322 LEU A C 1
ATOM 2498 O O . LEU A 1 322 ? -90.064 -6.498 116.140 1.00 56.91 322 LEU A O 1
ATOM 2502 N N . GLN A 1 323 ? -88.150 -7.581 116.646 1.00 48.78 323 GLN A N 1
ATOM 2503 C CA . GLN A 1 323 ? -88.696 -8.679 117.452 1.00 48.78 323 GLN A CA 1
ATOM 2504 C C . GLN A 1 323 ? -88.258 -8.508 118.905 1.00 48.78 323 GLN A C 1
ATOM 2506 O O . GLN A 1 323 ? -89.063 -8.871 119.788 1.00 48.78 323 GLN A O 1
#

Secondary structure (DSSP, 8-state):
---EEEEEETTEEEEEE------GGGSSSS--S-HHHHHHHHHHH--SS--TTHHHHHHHHHHHHHHHHHHHHHHHHHHHHHHHHHSS--S-----GGGEEESEE-TTT--EE---SSEEEE-SPEE-TT--EEEEE-SSS----EEEEEEEEE-TT--EEEEEEE-SSEEE-S-SS--EEEEEEEHHHHT--TT-HHHHHHH---EEEESS--------HHHHHHHHHHHHHHHHHHHHHHHHHHHHHHHHHHHHHHHHHHHHHHHHHHHHHHHHHHHHHHHHHHHHHHHHHHHHHHHHHHHHHHHHHHHHHHHHHHHHTT-

Foldseek 3Di:
DFDWDWDDDPNDTDTDGDDDPDQLVPQQAPDRPDDVNSVVCCVPPVHDDDPVCNVVVVVVVVVVVVVVVVVVVVVVVVVVVVCLQVVFFWPAFQAQLVQKAAAFQDQVWRDGDNDFQQKIKGNDWRFCVQFQKKFKDWPQADDQFDQRKWKWFAAPVRGTPGIDGGRDRMDGHPDRRGGTIMIMDRVVVVPDDGNCVVVDSVRIDMGMTGHDDDDDDDHHPVNVVVVVVVVVVVVVVVVVVVVVVVVVVVVVVVVVVVVVVVVVVVVVVVVVVVVVVVVVVVVVVVVVVVVVVVVVVVVVVVVVVVVVVVVVVVVVVVVVVVD

pLDDT: mean 90.11, std 10.79, range [48.78, 98.81]